Protein AF-0000000079578332 (afdb_homodimer)

pLDDT: mean 96.95, std 5.22, range [45.62, 98.94]

Solvent-accessible surface area (backbone atoms only — not comparable to full-atom values): 17749 Å² total; per-residue (Å²): 108,55,65,38,54,51,48,52,51,49,43,50,72,47,70,33,42,59,67,62,49,54,50,28,33,36,19,21,34,41,24,41,32,32,34,56,60,67,65,51,52,74,68,55,36,48,49,32,30,47,34,32,52,50,46,64,70,22,37,67,58,28,34,72,77,69,72,40,61,51,60,69,61,30,26,71,48,26,46,65,52,47,51,64,72,47,63,87,46,75,64,54,67,69,58,54,50,50,37,37,51,42,36,36,39,59,81,52,91,66,85,70,85,43,70,57,48,48,40,47,44,45,19,45,43,62,50,45,39,63,79,65,62,56,51,33,68,57,53,48,49,42,54,74,72,64,49,75,52,70,48,48,44,50,52,52,49,34,49,40,39,66,42,62,64,48,79,122,111,54,63,35,54,51,48,51,51,48,43,50,72,47,70,33,42,57,67,63,50,53,49,28,35,37,19,22,33,43,24,43,31,32,34,55,58,69,63,50,53,73,68,54,37,48,50,32,29,46,33,32,52,50,46,63,70,22,36,68,59,28,34,72,77,70,73,39,61,50,60,71,57,30,25,71,48,26,47,66,53,48,52,61,73,48,63,87,46,75,64,54,66,69,58,54,51,50,37,37,50,42,37,35,40,59,80,50,92,67,85,70,83,43,71,56,47,47,40,48,43,47,19,45,44,64,50,45,39,62,78,66,62,56,51,34,67,54,52,49,48,41,55,73,73,64,50,76,53,68,46,48,44,51,50,52,50,34,47,40,39,66,42,63,64,50,80,121

InterPro domains:
  IPR003607 HD/PDEase domain [cd00077] (19-129)
  IPR006674 HD domain [PF01966] (21-124)
  IPR006674 HD domain [PS51831] (20-129)

Radius of gyration: 19.39 Å; Cα contacts (8 Å, |Δi|>4): 443; chains: 2; bounding box: 51×52×49 Å

Structure (mmCIF, N/CA/C/O backbone):
data_AF-0000000079578332-model_v1
#
loop_
_entity.id
_entity.type
_entity.pdbx_description
1 polymer 'HD domain protein'
#
loop_
_atom_site.group_PDB
_atom_site.id
_atom_site.type_symbol
_atom_site.label_atom_id
_atom_site.label_alt_id
_atom_site.label_comp_id
_atom_site.label_asym_id
_atom_site.label_entity_id
_atom_site.label_seq_id
_atom_site.pdbx_PDB_ins_code
_atom_site.Cartn_x
_atom_site.Cartn_y
_atom_site.Cartn_z
_atom_site.occupancy
_atom_site.B_iso_or_equiv
_atom_site.auth_seq_id
_atom_site.auth_comp_id
_atom_site.auth_asym_id
_atom_site.auth_atom_id
_atom_site.pdbx_PDB_model_num
ATOM 1 N N . MET A 1 1 ? 13.375 -14.438 7.059 1 96.31 1 MET A N 1
ATOM 2 C CA . MET A 1 1 ? 13.094 -13.352 6.121 1 96.31 1 MET A CA 1
ATOM 3 C C . MET A 1 1 ? 11.82 -12.609 6.512 1 96.31 1 MET A C 1
ATOM 5 O O . MET A 1 1 ? 10.766 -13.219 6.664 1 96.31 1 MET A O 1
ATOM 9 N N . THR A 1 2 ? 11.883 -11.242 6.793 1 97.69 2 THR A N 1
ATOM 10 C CA . THR A 1 2 ? 10.75 -10.414 7.191 1 97.69 2 THR A CA 1
ATOM 11 C C . THR A 1 2 ? 9.938 -9.984 5.973 1 97.69 2 THR A C 1
ATOM 13 O O . THR A 1 2 ? 10.375 -10.164 4.836 1 97.69 2 THR A O 1
ATOM 16 N N . VAL A 1 3 ? 8.758 -9.484 6.16 1 98.69 3 VAL A N 1
ATOM 17 C CA . VAL A 1 3 ? 7.953 -8.977 5.055 1 98.69 3 VAL A CA 1
ATOM 18 C C . VAL A 1 3 ? 8.703 -7.844 4.352 1 98.69 3 VAL A C 1
ATOM 20 O O . VAL A 1 3 ? 8.703 -7.758 3.123 1 98.69 3 VAL A O 1
ATOM 23 N N . ALA A 1 4 ? 9.367 -6.965 5.121 1 98.81 4 ALA A N 1
ATOM 24 C CA . ALA A 1 4 ? 10.133 -5.859 4.555 1 98.81 4 ALA A CA 1
ATOM 25 C C . ALA A 1 4 ? 11.242 -6.371 3.637 1 98.81 4 ALA A C 1
ATOM 27 O O . ALA A 1 4 ? 11.516 -5.777 2.592 1 98.81 4 ALA A O 1
ATOM 28 N N . GLU A 1 5 ? 11.852 -7.434 4.031 1 98.75 5 GLU A N 1
ATOM 29 C CA . GLU A 1 5 ? 12.891 -8.023 3.201 1 98.75 5 GLU A CA 1
ATOM 30 C C . GLU A 1 5 ? 12.32 -8.578 1.902 1 98.75 5 GLU A C 1
ATOM 32 O O . GLU A 1 5 ? 12.945 -8.469 0.844 1 98.75 5 GLU A O 1
ATOM 37 N N . VAL A 1 6 ? 11.148 -9.18 2.008 1 98.88 6 VAL A N 1
ATOM 38 C CA . VAL A 1 6 ? 10.484 -9.695 0.816 1 98.88 6 VAL A CA 1
ATOM 39 C C . VAL A 1 6 ? 10.141 -8.539 -0.124 1 98.88 6 VAL A C 1
ATOM 41 O O . VAL A 1 6 ? 10.336 -8.641 -1.338 1 98.88 6 VAL A O 1
ATOM 44 N N . VAL A 1 7 ? 9.609 -7.438 0.424 1 98.94 7 VAL A N 1
ATOM 45 C CA . VAL A 1 7 ? 9.266 -6.27 -0.378 1 98.94 7 VAL A CA 1
ATOM 46 C C . VAL A 1 7 ? 10.516 -5.738 -1.077 1 98.94 7 VAL A C 1
ATOM 48 O O . VAL A 1 7 ? 10.492 -5.461 -2.279 1 98.94 7 VAL A O 1
ATOM 51 N N . LYS A 1 8 ? 11.609 -5.633 -0.364 1 98.88 8 LYS A N 1
ATOM 52 C CA . LYS A 1 8 ? 12.852 -5.137 -0.951 1 98.88 8 LYS A CA 1
ATOM 53 C C . LYS A 1 8 ? 13.312 -6.035 -2.096 1 98.88 8 LYS A C 1
ATOM 55 O O . LYS A 1 8 ? 13.695 -5.547 -3.158 1 98.88 8 LYS A O 1
ATOM 60 N N . LYS A 1 9 ? 13.258 -7.289 -1.828 1 98.81 9 LYS A N 1
ATOM 61 C CA . LYS A 1 9 ? 13.672 -8.258 -2.84 1 98.81 9 LYS A CA 1
ATOM 62 C C . LYS A 1 9 ? 12.781 -8.172 -4.078 1 98.81 9 LYS A C 1
ATOM 64 O O . LYS A 1 9 ? 13.273 -8.234 -5.207 1 98.81 9 LYS A O 1
ATOM 69 N N . MET A 1 10 ? 11.484 -8.016 -3.908 1 98.88 10 MET A N 1
ATOM 70 C CA . MET A 1 10 ? 10.547 -7.949 -5.031 1 98.88 10 MET A CA 1
ATOM 71 C C . MET A 1 10 ? 10.719 -6.648 -5.805 1 98.88 10 MET A C 1
ATOM 73 O O . MET A 1 10 ? 10.57 -6.625 -7.031 1 98.88 10 MET A O 1
ATOM 77 N N . VAL A 1 11 ? 10.969 -5.539 -5.082 1 98.88 11 VAL A N 1
ATOM 78 C CA . VAL A 1 11 ? 11.227 -4.262 -5.738 1 98.88 11 VAL A CA 1
ATOM 79 C C . VAL A 1 11 ? 12.484 -4.367 -6.602 1 98.88 11 VAL A C 1
ATOM 81 O O . VAL A 1 11 ? 12.508 -3.902 -7.742 1 98.88 11 VAL A O 1
ATOM 84 N N . GLU A 1 12 ? 13.477 -4.977 -6.055 1 98.31 12 GLU A N 1
ATOM 85 C CA . GLU A 1 12 ? 14.695 -5.188 -6.832 1 98.31 12 GLU A CA 1
ATOM 86 C C . GLU A 1 12 ? 14.43 -6.074 -8.039 1 98.31 12 GLU A C 1
ATOM 88 O O . GLU A 1 12 ? 14.914 -5.797 -9.141 1 98.31 12 GLU A O 1
ATOM 93 N N . TYR A 1 13 ? 13.648 -7.148 -7.848 1 98.19 13 TYR A N 1
ATOM 94 C CA . TYR A 1 13 ? 13.273 -8.094 -8.898 1 98.19 13 TYR A CA 1
ATOM 95 C C . TYR A 1 13 ? 12.539 -7.387 -10.031 1 98.19 13 TYR A C 1
ATOM 97 O O . TYR A 1 13 ? 12.641 -7.785 -11.188 1 98.19 13 TYR A O 1
ATOM 105 N N . SER A 1 14 ? 11.844 -6.25 -9.734 1 97.94 14 SER A N 1
ATOM 106 C CA . SER A 1 14 ? 10.984 -5.543 -10.688 1 97.94 14 SER A CA 1
ATOM 107 C C . SER A 1 14 ? 11.812 -4.695 -11.648 1 97.94 14 SER A C 1
ATOM 109 O O . SER A 1 14 ? 11.305 -4.242 -12.672 1 97.94 14 SER A O 1
ATOM 111 N N . LYS A 1 15 ? 13.109 -4.438 -11.344 1 97 15 LYS A N 1
ATOM 112 C CA . LYS A 1 15 ? 14.055 -3.73 -12.203 1 97 15 LYS A CA 1
ATOM 113 C C . LYS A 1 15 ? 13.5 -2.379 -12.641 1 97 15 LYS A C 1
ATOM 115 O O . LYS A 1 15 ? 13.562 -2.027 -13.82 1 97 15 LYS A O 1
ATOM 120 N N . GLY A 1 16 ? 12.82 -1.712 -11.703 1 97.12 16 GLY A N 1
ATOM 121 C CA . GLY A 1 16 ? 12.391 -0.343 -11.93 1 97.12 16 GLY A CA 1
ATOM 122 C C . GLY A 1 16 ? 11.062 -0.25 -12.664 1 97.12 16 GLY A C 1
ATOM 123 O O . GLY A 1 16 ? 10.68 0.824 -13.133 1 97.12 16 GLY A O 1
ATOM 124 N N . ASP A 1 17 ? 10.336 -1.361 -12.859 1 97.75 17 ASP A N 1
ATOM 125 C CA . ASP A 1 17 ? 8.984 -1.308 -13.422 1 97.75 17 ASP A CA 1
ATOM 126 C C . ASP A 1 17 ? 8 -0.712 -12.414 1 97.75 17 ASP A C 1
ATOM 128 O O . ASP A 1 17 ? 7.379 -1.441 -11.641 1 97.75 17 ASP A O 1
ATOM 132 N N . LEU A 1 18 ? 7.766 0.604 -12.508 1 98.25 18 LEU A N 1
ATOM 133 C CA . LEU A 1 18 ? 7.012 1.348 -11.5 1 98.25 18 LEU A CA 1
ATOM 134 C C . LEU A 1 18 ? 5.547 0.914 -11.492 1 98.25 18 LEU A C 1
ATOM 136 O O . LEU A 1 18 ? 4.906 0.911 -10.438 1 98.25 18 LEU A O 1
ATOM 140 N N . HIS A 1 19 ? 5.078 0.546 -12.641 1 97.5 19 HIS A N 1
ATOM 141 C CA . HIS A 1 19 ? 3.699 0.07 -12.703 1 97.5 19 HIS A CA 1
ATOM 142 C C . HIS A 1 19 ? 3.514 -1.19 -11.859 1 97.5 19 HIS A C 1
ATOM 144 O O . HIS A 1 19 ? 2.594 -1.267 -11.039 1 97.5 19 HIS A O 1
ATOM 150 N N . ASP A 1 20 ? 4.355 -2.203 -12.078 1 98.25 20 ASP A N 1
ATOM 151 C CA . ASP A 1 20 ? 4.266 -3.453 -11.328 1 98.25 20 ASP A CA 1
ATOM 152 C C . ASP A 1 20 ? 4.48 -3.219 -9.836 1 98.25 20 ASP A C 1
ATOM 154 O O . ASP A 1 20 ? 3.785 -3.803 -9 1 98.25 20 ASP A O 1
ATOM 158 N N . ILE A 1 21 ? 5.441 -2.359 -9.5 1 98.81 21 ILE A N 1
ATOM 159 C CA . ILE A 1 21 ? 5.75 -2.074 -8.102 1 98.81 21 ILE A CA 1
ATOM 160 C C . ILE A 1 21 ? 4.555 -1.394 -7.438 1 98.81 21 ILE A C 1
ATOM 162 O O . ILE A 1 21 ? 4.148 -1.776 -6.336 1 98.81 21 ILE A O 1
ATOM 166 N N . SER A 1 22 ? 4.012 -0.398 -8.141 1 98.75 22 SER A N 1
ATOM 167 C CA . SER A 1 22 ? 2.834 0.296 -7.625 1 98.75 22 SER A CA 1
ATOM 168 C C . SER A 1 22 ? 1.677 -0.67 -7.395 1 98.75 22 SER A C 1
ATOM 170 O O . SER A 1 22 ? 0.983 -0.588 -6.379 1 98.75 22 SER A O 1
ATOM 172 N N . HIS A 1 23 ? 1.501 -1.554 -8.328 1 98.81 23 HIS A N 1
ATOM 173 C CA . HIS A 1 23 ? 0.407 -2.514 -8.242 1 98.81 23 HIS A CA 1
ATOM 174 C C . HIS A 1 23 ? 0.553 -3.402 -7.008 1 98.81 23 HIS A C 1
ATOM 176 O O . HIS A 1 23 ? -0.349 -3.461 -6.168 1 98.81 23 HIS A O 1
ATOM 182 N N . PHE A 1 24 ? 1.686 -4.094 -6.805 1 98.88 24 PHE A N 1
ATOM 183 C CA . PHE A 1 24 ? 1.765 -5.062 -5.715 1 98.88 24 PHE A CA 1
ATOM 184 C C . PHE A 1 24 ? 1.875 -4.359 -4.371 1 98.88 24 PHE A C 1
ATOM 186 O O . PHE A 1 24 ? 1.512 -4.922 -3.336 1 98.88 24 PHE A O 1
ATOM 193 N N . MET A 1 25 ? 2.363 -3.076 -4.363 1 98.94 25 MET A N 1
ATOM 194 C CA . MET A 1 25 ? 2.387 -2.334 -3.107 1 98.94 25 MET A CA 1
ATOM 195 C C . MET A 1 25 ? 0.971 -2.008 -2.643 1 98.94 25 MET A C 1
ATOM 197 O O . MET A 1 25 ? 0.678 -2.062 -1.447 1 98.94 25 MET A O 1
ATOM 201 N N . LYS A 1 26 ? 0.097 -1.645 -3.602 1 98.94 26 LYS A N 1
ATOM 202 C CA . LYS A 1 26 ? -1.303 -1.431 -3.246 1 98.94 26 LYS A CA 1
ATOM 203 C C . LYS A 1 26 ? -1.954 -2.729 -2.773 1 98.94 26 LYS A C 1
ATOM 205 O O . LYS A 1 26 ? -2.625 -2.752 -1.74 1 98.94 26 LYS A O 1
ATOM 210 N N . VAL A 1 27 ? -1.732 -3.801 -3.518 1 98.94 27 VAL A N 1
ATOM 211 C CA . VAL A 1 27 ? -2.318 -5.086 -3.143 1 98.94 27 VAL A CA 1
ATOM 212 C C . VAL A 1 27 ? -1.822 -5.492 -1.757 1 98.94 27 VAL A C 1
ATOM 214 O O . VAL A 1 27 ? -2.598 -5.984 -0.933 1 98.94 27 VAL A O 1
ATOM 217 N N . TYR A 1 28 ? -0.523 -5.27 -1.502 1 98.94 28 TYR A N 1
ATOM 218 C CA . TYR A 1 28 ? 0.095 -5.547 -0.211 1 98.94 28 TYR A CA 1
ATOM 219 C C . TYR A 1 28 ? -0.594 -4.77 0.904 1 98.94 28 TYR A C 1
ATOM 221 O O . TYR A 1 28 ? -0.957 -5.344 1.936 1 98.94 28 TYR A O 1
ATOM 229 N N . ALA A 1 29 ? -0.86 -3.506 0.742 1 98.94 29 ALA A N 1
ATOM 230 C CA . ALA A 1 29 ? -1.498 -2.66 1.748 1 98.94 29 ALA A CA 1
ATOM 231 C C . ALA A 1 29 ? -2.92 -3.131 2.039 1 98.94 29 ALA A C 1
ATOM 233 O O . ALA A 1 29 ? -3.334 -3.193 3.199 1 98.94 29 ALA A O 1
ATOM 234 N N . TYR A 1 30 ? -3.652 -3.486 0.984 1 98.94 30 TYR A N 1
ATOM 235 C CA . TYR A 1 30 ? -5.02 -3.957 1.174 1 98.94 30 TYR A CA 1
ATOM 236 C C . TYR A 1 30 ? -5.039 -5.32 1.855 1 98.94 30 TYR A C 1
ATOM 238 O O . TYR A 1 30 ? -5.844 -5.562 2.756 1 98.94 30 TYR A O 1
ATOM 246 N N . ALA A 1 31 ? -4.152 -6.219 1.409 1 98.94 31 ALA A N 1
ATOM 247 C CA . ALA A 1 31 ? -4.078 -7.551 2.01 1 98.94 31 ALA A CA 1
ATOM 248 C C . ALA A 1 31 ? -3.752 -7.461 3.498 1 98.94 31 ALA A C 1
ATOM 250 O O . ALA A 1 31 ? -4.367 -8.148 4.316 1 98.94 31 ALA A O 1
ATOM 251 N N . LYS A 1 32 ? -2.781 -6.594 3.818 1 98.94 32 LYS A N 1
ATOM 252 C CA . LYS A 1 32 ? -2.418 -6.379 5.219 1 98.94 32 LYS A CA 1
ATOM 253 C C . LYS A 1 32 ? -3.611 -5.863 6.02 1 98.94 32 LYS A C 1
ATOM 255 O O . LYS A 1 32 ? -3.877 -6.348 7.121 1 98.94 32 LYS A O 1
ATOM 260 N N . THR A 1 33 ? -4.336 -4.922 5.488 1 98.94 33 THR A N 1
ATOM 261 C CA . THR A 1 33 ? -5.477 -4.305 6.156 1 98.94 33 THR A CA 1
ATOM 262 C C . THR A 1 33 ? -6.586 -5.324 6.391 1 98.94 33 THR A C 1
ATOM 264 O O . THR A 1 33 ? -7.137 -5.41 7.492 1 98.94 33 THR A O 1
ATOM 267 N N . ILE A 1 34 ? -6.902 -6.094 5.352 1 98.94 34 ILE A N 1
ATOM 268 C CA . ILE A 1 34 ? -7.977 -7.074 5.465 1 98.94 34 ILE A CA 1
ATOM 269 C C . ILE A 1 34 ? -7.586 -8.148 6.477 1 98.94 34 ILE A C 1
ATOM 271 O O . ILE A 1 34 ? -8.383 -8.516 7.34 1 98.94 34 ILE A O 1
ATOM 275 N N . ALA A 1 35 ? -6.352 -8.672 6.398 1 98.94 35 ALA A N 1
ATOM 276 C CA . ALA A 1 35 ? -5.898 -9.703 7.324 1 98.94 35 ALA A CA 1
ATOM 277 C C . ALA A 1 35 ? -5.988 -9.227 8.773 1 98.94 35 ALA A C 1
ATOM 279 O O . ALA A 1 35 ? -6.449 -9.961 9.648 1 98.94 35 ALA A O 1
ATOM 280 N N . GLU A 1 36 ? -5.562 -8 9.016 1 98.88 36 GLU A N 1
ATOM 281 C CA . GLU A 1 36 ? -5.637 -7.434 10.352 1 98.88 36 GLU A CA 1
ATOM 282 C C . GLU A 1 36 ? -7.086 -7.258 10.797 1 98.88 36 GLU A C 1
ATOM 284 O O . GLU A 1 36 ? -7.43 -7.555 11.945 1 98.88 36 GLU A O 1
ATOM 289 N N . GLY A 1 37 ? -7.898 -6.785 9.891 1 98.75 37 GLY A N 1
ATOM 290 C CA . GLY A 1 37 ? -9.305 -6.594 10.203 1 98.75 37 GLY A CA 1
ATOM 291 C C . GLY A 1 37 ? -10.031 -7.891 10.508 1 98.75 37 GLY A C 1
ATOM 292 O O . GLY A 1 37 ? -11.016 -7.902 11.258 1 98.75 37 GLY A O 1
ATOM 293 N N . GLU A 1 38 ? -9.539 -8.969 9.883 1 98.75 38 GLU A N 1
ATOM 294 C CA . GLU A 1 38 ? -10.125 -10.289 10.109 1 98.75 38 GLU A CA 1
ATOM 295 C C . GLU A 1 38 ? -9.477 -10.984 11.297 1 98.75 38 GLU A C 1
ATOM 297 O O . GLU A 1 38 ? -9.766 -12.148 11.578 1 98.75 38 GLU A O 1
ATOM 302 N N . ASN A 1 39 ? -8.57 -10.359 11.984 1 98.44 39 ASN A N 1
ATOM 303 C CA . ASN A 1 39 ? -7.926 -10.828 13.203 1 98.44 39 ASN A CA 1
ATOM 304 C C . ASN A 1 39 ? -7.137 -12.109 12.969 1 98.44 39 ASN A C 1
ATOM 306 O O . ASN A 1 39 ? -7.227 -13.055 13.758 1 98.44 3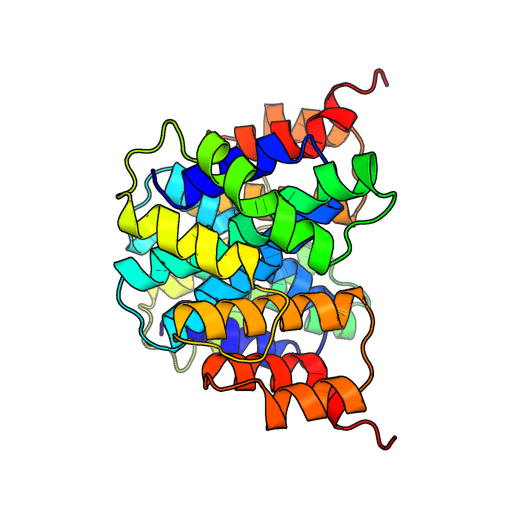9 ASN A O 1
ATOM 310 N N . LEU A 1 40 ? -6.434 -12.148 11.898 1 98.62 40 LEU A N 1
ATOM 311 C CA . LEU A 1 40 ? -5.582 -13.305 11.641 1 98.62 40 LEU A CA 1
ATOM 312 C C . LEU A 1 40 ? -4.418 -13.352 12.625 1 98.62 40 LEU A C 1
ATOM 314 O O . LEU A 1 40 ? -4.004 -12.32 13.156 1 98.62 40 LEU A O 1
ATOM 318 N N . SER A 1 41 ? -3.883 -14.586 12.844 1 98.31 41 SER A N 1
ATOM 319 C CA . SER A 1 41 ? -2.668 -14.742 13.641 1 98.31 41 SER A CA 1
ATOM 320 C C . SER A 1 41 ? -1.479 -14.062 12.961 1 98.31 41 SER A C 1
ATOM 322 O O . SER A 1 41 ? -1.509 -13.797 11.758 1 98.31 41 SER A O 1
ATOM 324 N N . PRO A 1 42 ? -0.438 -13.758 13.75 1 97.75 42 PRO A N 1
ATOM 325 C CA . PRO A 1 42 ? 0.749 -13.148 13.148 1 97.75 42 PRO A CA 1
ATOM 326 C C . PRO A 1 42 ? 1.331 -13.977 12.008 1 97.75 42 PRO A C 1
ATOM 328 O O . PRO A 1 42 ? 1.784 -13.414 11.008 1 97.75 42 PRO A O 1
ATOM 331 N N . GLU A 1 43 ? 1.269 -15.25 1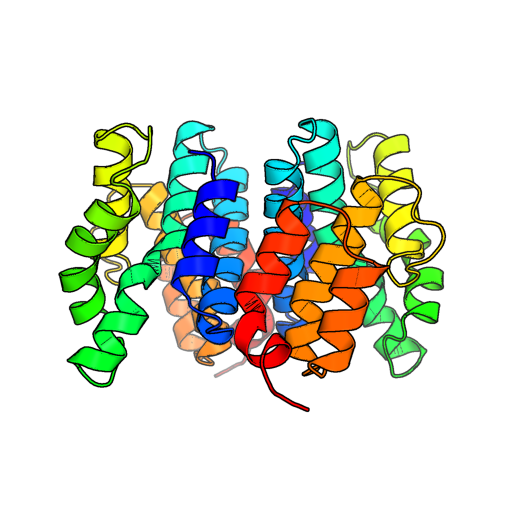2.156 1 97.69 43 GLU A N 1
ATOM 332 C CA . GLU A 1 43 ? 1.795 -16.125 11.109 1 97.69 43 GLU A CA 1
ATOM 333 C C . GLU A 1 43 ? 0.938 -16.062 9.844 1 97.69 43 GLU A C 1
ATOM 335 O O . GLU A 1 43 ? 1.466 -15.977 8.734 1 97.69 43 GLU A O 1
ATOM 340 N N . GLN A 1 44 ? -0.352 -16.062 9.977 1 98.38 44 GLN A N 1
ATOM 341 C CA . GLN A 1 44 ? -1.259 -15.953 8.836 1 98.38 44 GLN A CA 1
ATOM 342 C C . GLN A 1 44 ? -1.162 -14.57 8.195 1 98.38 44 GLN A C 1
ATOM 344 O O . GLN A 1 44 ? -1.239 -14.445 6.969 1 98.38 44 GLN A O 1
ATOM 349 N N . GLN A 1 45 ? -1.024 -13.578 9.055 1 98.75 45 GLN A N 1
ATOM 350 C CA . GLN A 1 45 ? -0.835 -12.211 8.57 1 98.75 45 GLN A CA 1
ATOM 351 C C . GLN A 1 45 ? 0.4 -12.109 7.676 1 98.75 45 GLN A C 1
ATOM 353 O O . GLN A 1 45 ? 0.337 -11.555 6.578 1 98.75 45 GLN A O 1
ATOM 358 N N . LYS A 1 46 ? 1.459 -12.703 8.164 1 98.81 46 LYS A N 1
ATOM 359 C CA . LYS A 1 46 ? 2.703 -12.695 7.398 1 98.81 46 LYS A CA 1
ATOM 360 C C . LYS A 1 46 ? 2.537 -13.43 6.07 1 98.81 46 LYS A C 1
ATOM 362 O O . LYS A 1 46 ? 3.033 -12.969 5.039 1 98.81 46 LYS A O 1
ATOM 367 N N . LEU A 1 47 ? 1.868 -14.531 6.09 1 98.88 47 LEU A N 1
ATOM 368 C CA . LEU A 1 47 ? 1.647 -15.328 4.891 1 98.88 47 LEU A CA 1
ATOM 369 C C . LEU A 1 47 ? 0.872 -14.539 3.844 1 98.88 47 LEU A C 1
ATOM 371 O O . LEU A 1 47 ? 1.231 -14.539 2.664 1 98.88 47 LEU A O 1
ATOM 375 N N . VAL A 1 48 ? -0.154 -13.82 4.262 1 98.88 48 VAL A N 1
ATOM 376 C CA . VAL A 1 48 ? -0.999 -13.031 3.371 1 98.88 48 VAL A CA 1
ATOM 377 C C . VAL A 1 48 ? -0.193 -11.875 2.779 1 98.88 48 VAL A C 1
ATOM 379 O O . VAL A 1 48 ? -0.263 -11.609 1.577 1 98.88 48 VAL A O 1
ATOM 382 N N . GLU A 1 49 ? 0.584 -11.242 3.584 1 98.94 49 GLU A N 1
ATOM 383 C CA . GLU A 1 49 ? 1.373 -10.094 3.139 1 98.94 49 GLU A CA 1
ATOM 384 C C . GLU A 1 49 ? 2.441 -10.516 2.135 1 98.94 49 GLU A C 1
ATOM 386 O O . GLU A 1 49 ? 2.598 -9.891 1.085 1 98.94 49 GLU A O 1
ATOM 391 N N . VAL A 1 50 ? 3.139 -11.555 2.461 1 98.94 50 VAL A N 1
ATOM 392 C CA . VAL A 1 50 ? 4.184 -12.055 1.575 1 98.94 50 VAL A CA 1
ATOM 393 C C . VAL A 1 50 ? 3.568 -12.484 0.244 1 98.94 50 VAL A C 1
ATOM 395 O O . VAL A 1 50 ? 4.098 -12.156 -0.823 1 98.94 50 VAL A O 1
ATOM 398 N N . THR A 1 51 ? 2.416 -13.172 0.296 1 98.94 51 THR A N 1
ATOM 399 C CA . THR A 1 51 ? 1.727 -13.625 -0.906 1 98.94 51 THR A CA 1
ATOM 400 C C . THR A 1 51 ? 1.342 -12.445 -1.789 1 98.94 51 THR A C 1
ATOM 402 O O . THR A 1 51 ? 1.542 -12.477 -3.004 1 98.94 51 THR A O 1
ATOM 405 N N . ALA A 1 52 ? 0.827 -11.406 -1.167 1 98.94 52 ALA A N 1
ATOM 406 C CA . ALA A 1 52 ? 0.411 -10.211 -1.896 1 98.94 52 ALA A CA 1
ATOM 407 C C . ALA A 1 52 ? 1.597 -9.555 -2.602 1 98.94 52 ALA A C 1
ATOM 409 O O . ALA A 1 52 ? 1.475 -9.102 -3.74 1 98.94 52 ALA A O 1
ATOM 410 N N . VAL A 1 53 ? 2.748 -9.555 -1.938 1 98.94 53 VAL A N 1
ATOM 411 C CA . VAL A 1 53 ? 3.938 -8.906 -2.475 1 98.94 53 VAL A CA 1
ATOM 412 C C . VAL A 1 53 ? 4.434 -9.664 -3.703 1 98.94 53 VAL A C 1
ATOM 414 O O . VAL A 1 53 ? 4.809 -9.055 -4.707 1 98.94 53 VAL A O 1
ATOM 417 N N . VAL A 1 54 ? 4.312 -10.992 -3.734 1 98.88 54 VAL A N 1
ATOM 418 C CA . VAL A 1 54 ? 5.008 -11.758 -4.77 1 98.88 54 VAL A CA 1
ATOM 419 C C . VAL A 1 54 ? 3.994 -12.305 -5.77 1 98.88 54 VAL A C 1
ATOM 421 O O . VAL A 1 54 ? 4.363 -13.023 -6.703 1 98.88 54 VAL A O 1
ATOM 424 N N . HIS A 1 55 ? 2.717 -11.992 -5.664 1 98.81 55 HIS A N 1
ATOM 425 C CA . HIS A 1 55 ? 1.662 -12.703 -6.379 1 98.81 55 HIS A CA 1
ATOM 426 C C . HIS A 1 55 ? 1.845 -12.594 -7.887 1 98.81 55 HIS A C 1
ATOM 428 O O . HIS A 1 55 ? 1.478 -13.5 -8.633 1 98.81 55 HIS A O 1
ATOM 434 N N . ASP A 1 56 ? 2.455 -11.531 -8.336 1 98.19 56 ASP A N 1
ATOM 435 C CA . ASP A 1 56 ? 2.615 -11.273 -9.766 1 98.19 56 ASP A CA 1
ATOM 436 C C . ASP A 1 56 ? 4.055 -11.523 -10.211 1 98.19 56 ASP A C 1
ATOM 438 O O . ASP A 1 56 ? 4.508 -10.953 -11.211 1 98.19 56 ASP A O 1
ATOM 442 N N . ILE A 1 57 ? 4.801 -12.32 -9.562 1 98.56 57 ILE A N 1
ATOM 443 C CA . ILE A 1 57 ? 6.223 -12.531 -9.797 1 98.56 57 ILE A CA 1
ATOM 444 C C . ILE A 1 57 ? 6.438 -13.016 -11.234 1 98.56 57 ILE A C 1
ATOM 446 O O . ILE A 1 57 ? 7.5 -12.789 -11.82 1 98.56 57 ILE A O 1
ATOM 450 N N . ALA A 1 58 ? 5.426 -13.617 -11.859 1 98.25 58 ALA A N 1
ATOM 451 C CA . ALA A 1 58 ? 5.59 -14.234 -13.172 1 98.25 58 ALA A CA 1
ATOM 452 C C . ALA A 1 58 ? 5.285 -13.242 -14.289 1 98.25 58 ALA A C 1
ATOM 454 O O . ALA A 1 58 ? 5.574 -13.5 -15.461 1 98.25 58 ALA A O 1
ATOM 455 N N . CYS A 1 59 ? 4.742 -12.023 -13.953 1 97.12 59 CYS A N 1
ATOM 456 C CA . CYS A 1 59 ? 4.254 -11.086 -14.953 1 97.12 59 CYS A CA 1
ATOM 457 C C . CYS A 1 59 ? 5.371 -10.68 -15.906 1 97.12 59 CYS A C 1
ATOM 459 O O . CYS A 1 59 ? 5.199 -10.727 -17.125 1 97.12 59 CYS A O 1
ATOM 461 N N . PRO A 1 60 ? 6.57 -10.312 -15.422 1 96.31 60 PRO A N 1
ATOM 462 C CA . PRO A 1 60 ? 7.621 -9.93 -16.359 1 96.31 60 PRO A CA 1
ATOM 463 C C . PRO A 1 60 ? 8 -11.055 -17.312 1 96.31 60 PRO A C 1
ATOM 465 O O . PRO A 1 60 ? 8.156 -10.828 -18.516 1 96.31 60 PRO A O 1
ATOM 468 N N . LEU A 1 61 ? 8.148 -12.25 -16.797 1 96.56 61 LEU A N 1
ATOM 469 C CA . LEU A 1 61 ? 8.477 -13.406 -17.625 1 96.56 61 LEU A CA 1
ATOM 470 C C . LEU A 1 61 ? 7.391 -13.648 -18.672 1 96.56 61 LEU A C 1
ATOM 472 O O . LEU A 1 61 ? 7.691 -13.906 -19.844 1 96.56 61 LEU A O 1
ATOM 476 N N . CYS A 1 62 ? 6.129 -13.562 -18.297 1 96.75 62 CYS A N 1
ATOM 477 C CA . CYS A 1 62 ? 5.004 -13.828 -19.188 1 96.75 62 CYS A CA 1
ATOM 478 C C . CYS A 1 62 ? 4.941 -12.797 -20.312 1 96.75 62 CYS A C 1
ATOM 480 O O . CYS A 1 62 ? 4.637 -13.133 -21.453 1 96.75 62 CYS A O 1
ATOM 482 N N . ARG A 1 63 ? 5.23 -11.539 -19.984 1 96.25 63 ARG A N 1
ATOM 483 C CA . ARG A 1 63 ? 5.234 -10.492 -21 1 96.25 63 ARG A CA 1
ATOM 484 C C . ARG A 1 63 ? 6.301 -10.766 -22.062 1 96.25 63 ARG A C 1
ATOM 486 O O . ARG A 1 63 ? 6.066 -10.547 -23.25 1 96.25 63 ARG A O 1
ATOM 493 N N . VAL A 1 64 ? 7.477 -11.227 -21.625 1 95.94 64 VAL A N 1
ATOM 494 C CA . VAL A 1 64 ? 8.57 -11.516 -22.547 1 95.94 64 VAL A CA 1
ATOM 495 C C . VAL A 1 64 ? 8.266 -12.789 -23.328 1 95.94 64 VAL A C 1
ATOM 497 O O . VAL A 1 64 ? 8.406 -12.82 -24.562 1 95.94 64 VAL A O 1
ATOM 500 N N . LYS A 1 65 ? 7.77 -13.836 -22.672 1 96.38 65 LYS A N 1
ATOM 501 C CA . LYS A 1 65 ? 7.605 -15.172 -23.234 1 96.38 65 LYS A CA 1
ATOM 502 C C . LYS A 1 65 ? 6.336 -15.266 -24.078 1 96.38 65 LYS A C 1
ATOM 504 O O . LYS A 1 65 ? 6.309 -15.945 -25.109 1 96.38 65 LYS A O 1
ATOM 509 N N . TYR A 1 66 ? 5.223 -14.539 -23.672 1 95.88 66 TYR A N 1
ATOM 510 C CA . TYR A 1 66 ? 3.922 -14.75 -24.297 1 95.88 66 TYR A CA 1
ATOM 511 C C . TYR A 1 66 ? 3.373 -13.445 -24.875 1 95.88 66 TYR A C 1
ATOM 513 O O . TYR A 1 66 ? 2.326 -13.438 -25.516 1 95.88 66 TYR A O 1
ATOM 521 N N . GLY A 1 67 ? 4.004 -12.289 -24.672 1 94.56 67 GLY A N 1
ATOM 522 C CA . GLY A 1 67 ? 3.559 -10.992 -25.156 1 94.56 67 GLY A CA 1
ATOM 523 C C . GLY A 1 67 ? 2.506 -10.352 -24.281 1 94.56 67 GLY A C 1
ATOM 524 O O . GLY A 1 67 ? 2.035 -9.25 -24.562 1 94.56 67 GLY A O 1
ATOM 525 N N . ASN A 1 68 ? 2.135 -11.117 -23.234 1 91.75 68 ASN A N 1
ATOM 526 C CA . ASN A 1 68 ? 1.182 -10.617 -22.266 1 91.75 68 ASN A CA 1
ATOM 527 C C . ASN A 1 68 ? 1.343 -11.32 -20.906 1 91.75 68 ASN A C 1
ATOM 529 O O . ASN A 1 68 ? 2.102 -12.281 -20.797 1 91.75 68 ASN A O 1
ATOM 533 N N . ALA A 1 69 ? 0.665 -10.852 -19.859 1 92.25 69 ALA A N 1
ATOM 534 C CA . ALA A 1 69 ? 0.71 -11.445 -18.516 1 92.25 69 ALA A CA 1
ATOM 535 C C . ALA A 1 69 ? -0.634 -12.07 -18.156 1 92.25 69 ALA A C 1
ATOM 537 O O . ALA A 1 69 ? -1.169 -11.812 -17.078 1 92.25 69 ALA A O 1
ATOM 538 N N . ASN A 1 70 ? -1.073 -12.859 -19.109 1 91.69 70 ASN A N 1
ATOM 539 C CA . ASN A 1 70 ? -2.363 -13.5 -18.859 1 91.69 70 ASN A CA 1
ATOM 540 C C . ASN A 1 70 ? -2.33 -14.359 -17.594 1 91.69 70 ASN A C 1
ATOM 542 O O . ASN A 1 70 ? -1.327 -15.016 -17.312 1 91.69 70 ASN A O 1
ATOM 546 N N . GLY A 1 71 ? -3.438 -14.469 -16.906 1 92.69 71 GLY A N 1
ATOM 547 C CA . GLY A 1 71 ? -3.527 -15.141 -15.617 1 92.69 71 GLY A CA 1
ATOM 548 C C . GLY A 1 71 ? -3.137 -16.609 -15.68 1 92.69 71 GLY A C 1
ATOM 549 O O . GLY A 1 71 ? -2.443 -17.109 -14.789 1 92.69 71 GLY A O 1
ATOM 550 N N . LYS A 1 72 ? -3.516 -17.297 -16.734 1 92.75 72 LYS A N 1
ATOM 551 C CA . LYS A 1 72 ? -3.223 -18.719 -16.859 1 92.75 72 LYS A CA 1
ATOM 552 C C . LYS A 1 72 ? -1.721 -18.969 -16.969 1 92.75 72 LYS A C 1
ATOM 554 O O . LYS A 1 72 ? -1.19 -19.891 -16.344 1 92.75 72 LYS A O 1
ATOM 559 N N . HIS A 1 73 ? -1.072 -18.172 -17.75 1 94.25 73 HIS A N 1
ATOM 560 C CA . HIS A 1 73 ? 0.374 -18.297 -17.891 1 94.25 73 HIS A CA 1
ATOM 561 C C . HIS A 1 73 ? 1.089 -17.953 -16.594 1 94.25 73 HIS A C 1
ATOM 563 O O . HIS A 1 73 ? 2.08 -18.594 -16.234 1 94.25 73 HIS A O 1
ATOM 569 N N . GLN A 1 74 ? 0.63 -16.938 -15.867 1 94.69 74 GLN A N 1
ATOM 570 C CA . GLN A 1 74 ? 1.212 -16.578 -14.578 1 94.69 74 GLN A CA 1
ATOM 571 C C . GLN A 1 74 ? 1.159 -17.766 -13.602 1 94.69 74 GLN A C 1
ATOM 573 O O . GLN A 1 74 ? 2.16 -18.078 -12.961 1 94.69 74 GLN A O 1
ATOM 578 N N . GLU A 1 75 ? -0.004 -18.359 -13.531 1 93.69 75 GLU A N 1
ATOM 579 C CA . GLU A 1 75 ? -0.2 -19.469 -12.594 1 93.69 75 GLU A CA 1
ATOM 580 C C . GLU A 1 75 ? 0.694 -20.656 -12.938 1 93.69 75 GLU A C 1
ATOM 582 O O . GLU A 1 75 ? 1.171 -21.359 -12.047 1 93.69 75 GLU A O 1
ATOM 587 N N . GLU A 1 76 ? 0.968 -20.828 -14.188 1 94.75 76 GLU A N 1
ATOM 588 C CA . GLU A 1 76 ? 1.822 -21.906 -14.648 1 94.75 76 GLU A CA 1
ATOM 589 C C . GLU A 1 76 ? 3.291 -21.625 -14.344 1 94.75 76 GLU A C 1
ATOM 591 O O . GLU A 1 76 ? 4.051 -22.547 -14.016 1 94.75 76 GLU A O 1
ATOM 596 N N . GLU A 1 77 ? 3.668 -20.359 -14.367 1 97.06 77 GLU A N 1
ATOM 597 C CA . GLU A 1 77 ? 5.082 -20 -14.336 1 97.06 77 GLU A CA 1
ATOM 598 C C . GLU A 1 77 ? 5.527 -19.625 -12.922 1 97.06 77 GLU A C 1
ATOM 600 O O . GLU A 1 77 ? 6.723 -19.594 -12.633 1 97.06 77 GLU A O 1
ATOM 605 N N . SER A 1 78 ? 4.652 -19.391 -12.008 1 97.88 78 SER A N 1
ATOM 606 C CA . SER A 1 78 ? 4.941 -18.734 -10.734 1 97.88 78 SER A CA 1
ATOM 607 C C . SER A 1 78 ? 5.727 -19.641 -9.805 1 97.88 78 SER A C 1
ATOM 609 O O . SER A 1 78 ? 6.637 -19.188 -9.102 1 97.88 78 SER A O 1
ATOM 611 N N . ALA A 1 79 ? 5.418 -20.984 -9.789 1 97.69 79 ALA A N 1
ATOM 612 C CA . ALA A 1 79 ? 5.973 -21.891 -8.789 1 97.69 79 ALA A CA 1
ATOM 613 C C . ALA A 1 79 ? 7.496 -21.953 -8.883 1 97.69 79 ALA A C 1
ATOM 615 O O . ALA A 1 79 ? 8.195 -21.859 -7.875 1 97.69 79 ALA A O 1
ATOM 616 N N . ALA A 1 80 ? 8.023 -22.094 -10.039 1 97.75 80 ALA A N 1
ATOM 617 C CA . ALA A 1 80 ? 9.469 -22.188 -10.227 1 97.75 80 ALA A CA 1
ATOM 618 C C . ALA A 1 80 ? 10.156 -20.875 -9.844 1 97.75 80 ALA A C 1
ATOM 620 O O . ALA A 1 80 ? 11.25 -20.875 -9.273 1 97.75 80 ALA A O 1
ATOM 621 N N . LEU A 1 81 ? 9.562 -19.766 -10.203 1 98.31 81 LEU A N 1
ATOM 622 C CA . LEU A 1 81 ? 10.117 -18.469 -9.883 1 98.31 81 LEU A CA 1
ATOM 623 C C . LEU A 1 81 ? 10.141 -18.234 -8.375 1 98.31 81 LEU A C 1
ATOM 625 O O . LEU A 1 81 ? 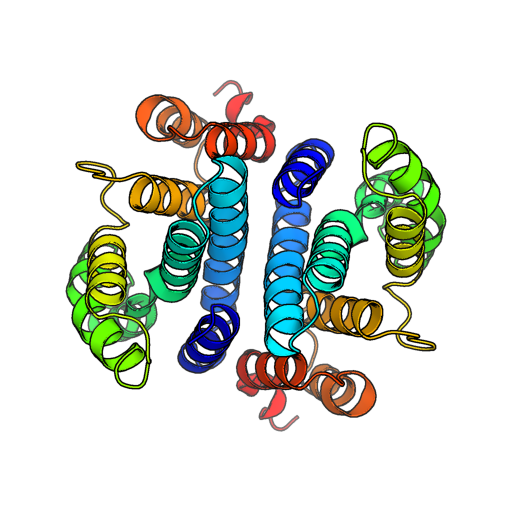11.094 -17.656 -7.848 1 98.31 81 LEU A O 1
ATOM 629 N N . LEU A 1 82 ? 9.109 -18.703 -7.695 1 98.62 82 LEU A N 1
ATOM 630 C CA . LEU A 1 82 ? 9.031 -18.531 -6.25 1 98.62 82 LEU A CA 1
ATOM 631 C C . LEU A 1 82 ? 10.062 -19.391 -5.535 1 98.62 82 LEU A C 1
ATOM 633 O O . LEU A 1 82 ? 10.609 -19 -4.504 1 98.62 82 LEU A O 1
ATOM 637 N N . GLU A 1 83 ? 10.281 -20.594 -6.074 1 97.75 83 GLU A N 1
ATOM 638 C CA . GLU A 1 83 ? 11.328 -21.453 -5.516 1 97.75 83 GLU A CA 1
ATOM 639 C C . GLU A 1 83 ? 12.688 -20.75 -5.559 1 97.75 83 GLU A C 1
ATOM 641 O O . GLU A 1 83 ? 13.422 -20.75 -4.57 1 97.75 83 GLU A O 1
ATOM 646 N N . GLU A 1 84 ? 12.984 -20.172 -6.648 1 98.12 84 GLU A N 1
ATOM 647 C CA . GLU A 1 84 ? 14.242 -19.438 -6.789 1 98.12 84 GLU A CA 1
ATOM 648 C C . GLU A 1 84 ? 14.25 -18.188 -5.914 1 98.12 84 GLU A C 1
ATOM 650 O O . GLU A 1 84 ? 15.266 -17.875 -5.293 1 98.12 84 GLU A O 1
ATOM 655 N N . PHE A 1 85 ? 13.141 -17.484 -5.859 1 98.62 85 PHE A N 1
ATOM 656 C CA . PHE A 1 85 ? 13 -16.234 -5.125 1 98.62 85 PHE A CA 1
ATOM 657 C C . PHE A 1 85 ? 13.242 -16.453 -3.637 1 98.62 85 PHE A C 1
ATOM 659 O O . PHE A 1 85 ? 13.836 -15.609 -2.967 1 98.62 85 PHE A O 1
ATOM 666 N N . PHE A 1 86 ? 12.797 -17.625 -3.133 1 98.56 86 PHE A N 1
ATOM 667 C CA . PHE A 1 86 ? 12.867 -17.875 -1.699 1 98.56 86 PHE A CA 1
ATOM 668 C C . PHE A 1 86 ? 13.984 -18.859 -1.376 1 98.56 86 PHE A C 1
ATOM 670 O O . PHE A 1 86 ? 14.07 -19.359 -0.251 1 98.56 86 PHE A O 1
ATOM 677 N N . ALA A 1 87 ? 14.898 -19.156 -2.33 1 97.31 87 ALA A N 1
ATOM 678 C CA . ALA A 1 87 ? 15.945 -20.156 -2.164 1 97.31 87 ALA A CA 1
ATOM 679 C C . ALA A 1 87 ? 16.844 -19.828 -0.977 1 97.31 87 ALA A C 1
ATOM 681 O O . ALA A 1 87 ? 17.312 -20.719 -0.265 1 97.31 87 ALA A O 1
ATOM 682 N N . ASP A 1 88 ? 17.062 -18.594 -0.741 1 95.94 88 ASP A N 1
ATOM 683 C CA . ASP A 1 88 ? 17.984 -18.156 0.318 1 95.94 88 ASP A CA 1
ATOM 684 C C . ASP A 1 88 ? 17.203 -17.719 1.562 1 95.94 88 ASP A C 1
ATOM 686 O O . ASP A 1 88 ? 17.781 -17.125 2.475 1 95.94 88 ASP A O 1
ATOM 690 N N . SER A 1 89 ? 15.938 -18.047 1.585 1 96.62 89 SER A N 1
ATOM 691 C CA . SER A 1 89 ? 15.109 -17.594 2.701 1 96.62 89 SER A CA 1
ATOM 692 C C . SER A 1 89 ? 15.125 -18.625 3.836 1 96.62 89 SER A C 1
ATOM 694 O O . SER A 1 89 ? 15.367 -19.812 3.609 1 96.62 89 SER A O 1
ATOM 696 N N . ASP A 1 90 ? 14.938 -18.125 5.035 1 97.12 90 ASP A N 1
ATOM 697 C CA . ASP A 1 90 ? 14.82 -18.984 6.211 1 97.12 90 ASP A CA 1
ATOM 698 C C . ASP A 1 90 ? 13.352 -19.297 6.508 1 97.12 90 ASP A C 1
ATOM 700 O O . ASP A 1 90 ? 13.031 -19.797 7.59 1 97.12 90 ASP A O 1
ATOM 704 N N . LEU A 1 91 ? 12.461 -18.953 5.598 1 97.62 91 LEU A N 1
ATOM 705 C CA . LEU A 1 91 ? 11.047 -19.25 5.781 1 97.62 91 LEU A CA 1
ATOM 706 C C . LEU A 1 91 ? 10.805 -20.75 5.73 1 97.62 91 LEU A C 1
ATOM 708 O O . LEU A 1 91 ? 11.414 -21.469 4.93 1 97.62 91 LEU A O 1
ATOM 712 N N . PRO A 1 92 ? 9.93 -21.297 6.57 1 97.56 92 PRO A N 1
ATOM 713 C CA . PRO A 1 92 ? 9.609 -22.734 6.539 1 97.56 92 PRO A CA 1
ATOM 714 C C . PRO A 1 92 ? 9.078 -23.188 5.184 1 97.56 92 PRO A C 1
ATOM 716 O O . PRO A 1 92 ? 8.336 -22.453 4.531 1 97.56 92 PRO A O 1
ATOM 719 N N . LYS A 1 93 ? 9.375 -24.422 4.82 1 97.25 93 LYS A N 1
ATOM 720 C CA . LYS A 1 93 ? 8.961 -24.984 3.537 1 97.25 93 LYS A CA 1
ATOM 721 C C . LYS A 1 93 ? 7.441 -24.938 3.385 1 97.25 93 LYS A C 1
ATOM 723 O O . LYS A 1 93 ? 6.93 -24.609 2.312 1 97.25 93 LYS A O 1
ATOM 728 N N . GLU A 1 94 ? 6.766 -25.25 4.418 1 98.12 94 GLU A N 1
ATOM 729 C CA . GLU A 1 94 ? 5.305 -25.25 4.375 1 98.12 94 GLU A CA 1
ATOM 730 C C . GLU A 1 94 ? 4.762 -23.844 4.082 1 98.12 94 GLU A C 1
ATOM 732 O O . GLU A 1 94 ? 3.75 -23.703 3.393 1 98.12 94 GLU A O 1
ATOM 737 N N . PHE A 1 95 ? 5.402 -22.859 4.66 1 98.5 95 PHE A N 1
ATOM 738 C CA . PHE A 1 95 ? 5.039 -21.469 4.414 1 98.5 95 PHE A CA 1
ATOM 739 C C . PHE A 1 95 ? 5.219 -21.109 2.941 1 98.5 95 PHE A C 1
ATOM 741 O O . PHE A 1 95 ? 4.297 -20.594 2.305 1 98.5 95 PHE A O 1
ATOM 748 N N . VAL A 1 96 ? 6.375 -21.453 2.369 1 98.5 96 VAL A N 1
ATOM 749 C CA . VAL A 1 96 ? 6.695 -21.125 0.982 1 98.5 96 VAL A CA 1
ATOM 750 C C . VAL A 1 96 ? 5.793 -21.922 0.043 1 98.5 96 VAL A C 1
ATOM 752 O O . VAL A 1 96 ? 5.336 -21.406 -0.977 1 98.5 96 VAL A O 1
ATOM 755 N N . ASP A 1 97 ? 5.512 -23.156 0.385 1 98.56 97 ASP A N 1
ATOM 756 C CA . ASP A 1 97 ? 4.621 -24 -0.414 1 98.56 97 ASP A CA 1
ATOM 757 C C . ASP A 1 97 ? 3.221 -23.391 -0.485 1 98.56 97 ASP A C 1
ATOM 759 O O . ASP A 1 97 ? 2.58 -23.422 -1.538 1 98.56 97 ASP A O 1
ATOM 763 N N . ARG A 1 98 ? 2.752 -22.891 0.639 1 98.69 98 ARG A N 1
ATOM 764 C CA . ARG A 1 98 ? 1.422 -22.281 0.672 1 98.69 98 ARG A CA 1
ATOM 765 C C . ARG A 1 98 ? 1.38 -21 -0.151 1 98.69 98 ARG A C 1
ATOM 767 O O . ARG A 1 98 ? 0.431 -20.781 -0.904 1 98.69 98 ARG A O 1
ATOM 774 N N . VAL A 1 99 ? 2.393 -20.156 -0.028 1 98.81 99 VAL A N 1
ATOM 775 C CA . VAL A 1 99 ? 2.502 -18.953 -0.85 1 98.81 99 VAL A CA 1
ATOM 776 C C . VAL A 1 99 ? 2.479 -19.328 -2.328 1 98.81 99 VAL A C 1
ATOM 778 O O . VAL A 1 99 ? 1.711 -18.766 -3.109 1 98.81 99 VAL A O 1
ATOM 781 N N . SER A 1 100 ? 3.275 -20.344 -2.664 1 98.62 100 SER A N 1
ATOM 782 C CA . SER A 1 100 ? 3.369 -20.797 -4.047 1 98.62 100 SER A CA 1
ATOM 783 C C . SER A 1 100 ? 2.021 -21.312 -4.555 1 98.62 100 SER A C 1
ATOM 785 O O . SER A 1 100 ? 1.64 -21.031 -5.691 1 98.62 100 SER A O 1
ATOM 787 N N . TYR A 1 101 ? 1.353 -22 -3.703 1 98.44 101 TYR A N 1
ATOM 788 C CA . TYR A 1 101 ? 0.048 -22.531 -4.078 1 98.44 101 TYR A CA 1
ATOM 789 C C . TYR A 1 101 ? -0.933 -21.406 -4.387 1 98.44 101 TYR A C 1
ATOM 791 O O . TYR A 1 101 ? -1.585 -21.422 -5.434 1 98.44 101 TYR A O 1
ATOM 799 N N . ILE A 1 102 ? -1.048 -20.453 -3.529 1 98.56 102 ILE A N 1
ATOM 800 C CA . ILE A 1 102 ? -2.004 -19.359 -3.705 1 98.56 102 ILE A CA 1
ATOM 801 C C . ILE A 1 102 ? -1.633 -18.547 -4.941 1 98.56 102 ILE A C 1
ATOM 803 O O . ILE A 1 102 ? -2.496 -18.219 -5.758 1 98.56 102 ILE A O 1
ATOM 807 N N . VAL A 1 103 ? -0.326 -18.219 -5.121 1 98.5 103 VAL A N 1
ATOM 808 C CA . VAL A 1 103 ? 0.133 -17.422 -6.254 1 98.5 103 VAL A CA 1
ATOM 809 C C . VAL A 1 103 ? -0.173 -18.156 -7.559 1 98.5 103 VAL A C 1
ATOM 811 O O . VAL A 1 103 ? -0.575 -17.531 -8.547 1 98.5 103 VAL A O 1
ATOM 814 N N . SER A 1 104 ? -0.093 -19.484 -7.555 1 97.44 104 SER A N 1
ATOM 815 C CA . SER A 1 104 ? -0.322 -20.297 -8.742 1 97.44 104 SER A CA 1
ATOM 816 C C . SER A 1 104 ? -1.812 -20.469 -9.023 1 97.44 104 SER A C 1
ATOM 818 O O . SER A 1 104 ? -2.199 -21.078 -10.023 1 97.44 104 SER A O 1
ATOM 820 N N . HIS A 1 105 ? -2.652 -19.828 -8.156 1 96.5 105 HIS A N 1
ATOM 821 C CA . HIS A 1 105 ? -4.09 -19.969 -8.344 1 96.5 105 HIS A CA 1
ATOM 822 C C . HIS A 1 105 ? -4.812 -18.641 -8.148 1 96.5 105 HIS A C 1
ATOM 824 O O . HIS A 1 105 ? -6.047 -18.594 -8.102 1 96.5 105 HIS A O 1
ATOM 830 N N . HIS A 1 106 ? -4.148 -17.562 -7.977 1 93.56 106 HIS A N 1
ATOM 831 C CA . HIS A 1 106 ? -4.746 -16.328 -7.48 1 93.56 106 HIS A CA 1
ATOM 832 C C . HIS A 1 106 ? -5.637 -15.68 -8.539 1 93.56 106 HIS A C 1
ATOM 834 O O . HIS A 1 106 ? -6.352 -14.719 -8.25 1 93.56 106 HIS A O 1
ATOM 840 N N . HIS A 1 107 ? -5.691 -16.234 -9.719 1 93.31 107 HIS A N 1
ATOM 841 C CA . HIS A 1 107 ? -6.613 -15.758 -10.742 1 93.31 107 HIS A CA 1
ATOM 842 C C . HIS A 1 107 ? -7.855 -16.641 -10.82 1 93.31 107 HIS A C 1
ATOM 844 O O . HIS A 1 107 ? -8.758 -16.391 -11.625 1 93.31 107 HIS A O 1
ATOM 850 N N . THR A 1 108 ? -7.941 -17.578 -10.008 1 90.12 108 THR A N 1
ATOM 851 C CA . THR A 1 108 ? -9.062 -18.5 -9.945 1 90.12 108 THR A CA 1
ATOM 852 C C . THR A 1 108 ? -9.938 -18.219 -8.727 1 90.12 108 THR A C 1
ATOM 854 O O . THR A 1 108 ? -9.508 -18.406 -7.586 1 90.12 108 THR A O 1
ATOM 857 N N . ILE A 1 109 ? -11.18 -17.875 -8.898 1 91.81 109 ILE A N 1
ATOM 858 C CA . ILE A 1 109 ? -12.016 -17.422 -7.793 1 91.81 109 ILE A CA 1
ATOM 859 C C . ILE A 1 109 ? -12.914 -18.562 -7.324 1 91.81 109 ILE A C 1
ATOM 861 O O . ILE A 1 109 ? -13.82 -18.344 -6.516 1 91.81 109 ILE A O 1
ATOM 865 N N . THR A 1 110 ? -12.688 -19.75 -7.906 1 91.5 110 THR A N 1
ATOM 866 C CA . THR A 1 110 ? -13.391 -20.938 -7.438 1 91.5 110 THR A CA 1
ATOM 867 C C . THR A 1 110 ? -12.453 -21.844 -6.637 1 91.5 110 THR A C 1
ATOM 869 O O . THR A 1 110 ? -11.234 -21.812 -6.84 1 91.5 110 THR A O 1
ATOM 872 N N . GLY A 1 111 ? -12.891 -22.484 -5.703 1 92.56 111 GLY A N 1
ATOM 873 C CA . GLY A 1 111 ? -12.094 -23.438 -4.953 1 92.56 111 GLY A CA 1
ATOM 874 C C . GLY A 1 111 ? -11.188 -22.797 -3.928 1 92.56 111 GLY A C 1
ATOM 875 O O . GLY A 1 111 ? -10.109 -23.312 -3.621 1 92.56 111 GLY A O 1
ATOM 876 N N . ILE A 1 112 ? -11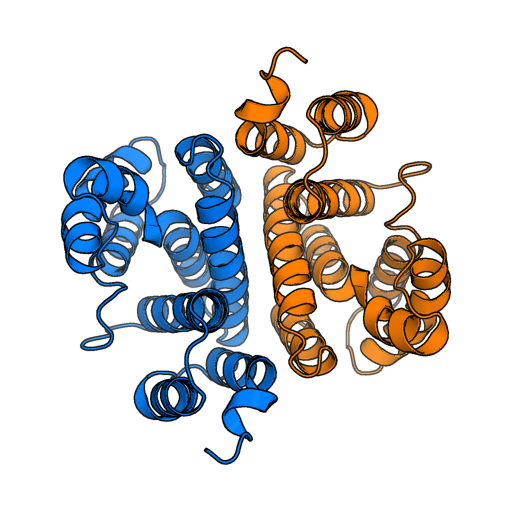.523 -21.594 -3.48 1 96.06 112 ILE A N 1
ATOM 877 C CA . ILE A 1 112 ? -10.781 -20.906 -2.428 1 96.06 112 ILE A CA 1
ATOM 878 C C . ILE A 1 112 ? -10.82 -21.75 -1.147 1 96.06 112 ILE A C 1
ATOM 880 O O . ILE A 1 112 ? -11.891 -22 -0.595 1 96.06 112 ILE A O 1
ATOM 884 N N . ASP A 1 113 ? -9.625 -22.094 -0.663 1 97.06 113 ASP A N 1
ATOM 885 C CA . ASP A 1 113 ? -9.617 -23.125 0.371 1 97.06 113 ASP A CA 1
ATOM 886 C C . ASP A 1 113 ? -9.117 -22.562 1.701 1 97.06 113 ASP A C 1
ATOM 888 O O . ASP A 1 113 ? -8.711 -23.328 2.586 1 97.06 113 ASP A O 1
ATOM 892 N N . GLY A 1 114 ? -9.07 -21.25 1.848 1 97.75 114 GLY A N 1
ATOM 893 C CA . GLY A 1 114 ? -8.609 -20.641 3.084 1 97.75 114 GLY A CA 1
ATOM 894 C C . GLY A 1 114 ? -8.742 -19.141 3.088 1 97.75 114 GLY A C 1
ATOM 895 O O . GLY A 1 114 ? -8.867 -18.516 2.029 1 97.75 114 GLY A O 1
ATOM 896 N N . ILE A 1 115 ? -8.727 -18.562 4.297 1 98.69 115 ILE A N 1
ATOM 897 C CA . ILE A 1 115 ? -8.93 -17.125 4.457 1 98.69 115 ILE A CA 1
ATOM 898 C C . ILE A 1 115 ? -7.773 -16.375 3.812 1 98.69 115 ILE A C 1
ATOM 900 O O . ILE A 1 115 ? -7.965 -15.281 3.273 1 98.69 115 ILE A O 1
ATOM 904 N N . ASP A 1 116 ? -6.555 -17.031 3.865 1 98.69 116 ASP A N 1
ATOM 905 C CA . ASP A 1 116 ? -5.391 -16.422 3.236 1 98.69 116 ASP A CA 1
ATOM 906 C C . ASP A 1 116 ? -5.594 -16.266 1.73 1 98.69 116 ASP A C 1
ATOM 908 O O . ASP A 1 116 ? -5.359 -15.188 1.172 1 98.69 116 ASP A O 1
ATOM 912 N N . TYR A 1 117 ? -6.098 -17.266 1.1 1 98.62 117 TYR A N 1
ATOM 913 C CA . TYR A 1 117 ? -6.43 -17.25 -0.321 1 98.62 117 TYR A CA 1
ATOM 914 C C . TYR A 1 117 ? -7.566 -16.281 -0.608 1 98.62 117 TYR A C 1
ATOM 916 O O . TYR A 1 117 ? -7.508 -15.508 -1.569 1 98.62 117 TYR A O 1
ATOM 924 N N . GLN A 1 118 ? -8.57 -16.281 0.214 1 98.81 118 GLN A N 1
ATOM 925 C CA . GLN A 1 118 ? -9.711 -15.375 0.091 1 98.81 118 GLN A CA 1
ATOM 926 C C . GLN A 1 118 ? -9.266 -13.922 0.118 1 98.81 118 GLN A C 1
ATOM 928 O O . GLN A 1 118 ? -9.656 -13.125 -0.741 1 98.81 118 GLN A O 1
ATOM 933 N N . ILE A 1 119 ? -8.391 -13.609 1.019 1 98.94 119 ILE A N 1
ATOM 934 C CA . ILE A 1 119 ? -7.914 -12.242 1.189 1 98.94 119 ILE A CA 1
ATOM 935 C C . ILE A 1 119 ? -7.082 -11.828 -0.024 1 98.94 119 ILE A C 1
ATOM 937 O O . ILE A 1 119 ? -7.176 -10.688 -0.488 1 98.94 119 ILE A O 1
ATOM 941 N N . MET A 1 120 ? -6.297 -12.758 -0.555 1 98.75 120 MET A N 1
ATOM 942 C CA . MET A 1 120 ? -5.488 -12.461 -1.734 1 98.75 120 MET A CA 1
ATOM 943 C C . MET A 1 120 ? -6.371 -12.07 -2.914 1 98.75 120 MET A C 1
ATOM 945 O O . MET A 1 120 ? -6.082 -11.094 -3.615 1 98.75 120 MET A O 1
ATOM 949 N N . ILE A 1 121 ? -7.445 -12.789 -3.098 1 98.56 121 ILE A N 1
ATOM 950 C CA . ILE A 1 121 ? -8.375 -12.516 -4.191 1 98.56 121 ILE A CA 1
ATOM 951 C C . ILE A 1 121 ? -9.023 -11.156 -3.988 1 98.56 121 ILE A C 1
ATOM 953 O O . ILE A 1 121 ? -9.094 -10.344 -4.918 1 98.56 121 ILE A O 1
ATOM 957 N N . GLU A 1 122 ? -9.461 -10.891 -2.816 1 98.88 122 GLU A N 1
ATOM 958 C CA . GLU A 1 122 ? -10.172 -9.648 -2.518 1 98.88 122 GLU A CA 1
ATOM 959 C C . GLU A 1 122 ? -9.242 -8.438 -2.643 1 98.88 122 GLU A C 1
ATOM 961 O O . GLU A 1 122 ? -9.602 -7.438 -3.262 1 98.88 122 GLU A O 1
ATOM 966 N N . ALA A 1 123 ? -8.023 -8.555 -2.113 1 98.94 123 ALA A N 1
ATOM 967 C CA . ALA A 1 123 ? -7.066 -7.449 -2.16 1 98.94 123 ALA A CA 1
ATOM 968 C C . ALA A 1 123 ? -6.676 -7.125 -3.598 1 98.94 123 ALA A C 1
ATOM 970 O O . ALA A 1 123 ? -6.637 -5.953 -3.986 1 98.94 123 ALA A O 1
ATOM 971 N N . ASP A 1 124 ? -6.406 -8.156 -4.359 1 98.81 124 ASP A N 1
ATOM 972 C CA . ASP A 1 124 ? -6.035 -7.961 -5.754 1 98.81 124 ASP A CA 1
ATOM 973 C C . ASP A 1 124 ? -7.18 -7.332 -6.547 1 98.81 124 ASP A C 1
ATOM 975 O O . ASP A 1 124 ? -6.953 -6.48 -7.406 1 98.81 124 ASP A O 1
ATOM 979 N N . TYR A 1 125 ? -8.359 -7.688 -6.27 1 98.75 125 TYR A N 1
ATOM 980 C CA . TYR A 1 125 ? -9.516 -7.148 -6.977 1 98.75 125 TYR A CA 1
ATOM 981 C C . TYR A 1 125 ? -9.688 -5.66 -6.688 1 98.75 125 TYR A C 1
ATOM 983 O O . TYR A 1 125 ? -10.023 -4.883 -7.582 1 98.75 125 TYR A O 1
ATOM 991 N N . LEU A 1 126 ? -9.5 -5.281 -5.426 1 98.88 126 LEU A N 1
ATOM 992 C CA . LEU A 1 126 ? -9.664 -3.879 -5.062 1 98.88 126 LEU A CA 1
ATOM 993 C C . LEU A 1 126 ? -8.766 -2.988 -5.918 1 98.88 126 LEU A C 1
ATOM 995 O O . LEU A 1 126 ? -9.156 -1.871 -6.273 1 98.88 126 LEU A O 1
ATOM 999 N N . VAL A 1 127 ? -7.594 -3.457 -6.219 1 98.88 127 VAL A N 1
ATOM 1000 C CA . VAL A 1 127 ? -6.633 -2.684 -7 1 98.88 127 VAL A CA 1
ATOM 1001 C C . VAL A 1 127 ? -6.977 -2.779 -8.484 1 98.88 127 VAL A C 1
ATOM 1003 O O . VAL A 1 127 ? -7.039 -1.762 -9.18 1 98.88 127 VAL A O 1
ATOM 1006 N N . ASN A 1 128 ? -7.324 -3.951 -9.008 1 98.31 128 ASN A N 1
ATOM 1007 C CA . ASN A 1 128 ? -7.594 -4.18 -10.422 1 98.31 128 ASN A CA 1
ATOM 1008 C C . ASN A 1 128 ? -8.859 -3.455 -10.875 1 98.31 128 ASN A C 1
ATOM 1010 O O . ASN A 1 128 ? -8.945 -3.002 -12.016 1 98.31 128 ASN A O 1
ATOM 1014 N N . ALA A 1 129 ? -9.828 -3.402 -9.992 1 98.38 129 ALA A N 1
ATOM 1015 C CA . ALA A 1 129 ? -11.086 -2.744 -10.352 1 98.38 129 ALA A CA 1
ATOM 1016 C C . ALA A 1 129 ? -10.852 -1.287 -10.742 1 98.38 129 ALA A C 1
ATOM 1018 O O . ALA A 1 129 ? -11.484 -0.772 -11.656 1 98.38 129 ALA A O 1
ATOM 1019 N N . ASP A 1 130 ? -9.969 -0.634 -10.031 1 98 130 ASP A N 1
ATOM 1020 C CA . ASP A 1 130 ? -9.602 0.739 -10.367 1 98 130 ASP A CA 1
ATOM 1021 C C . ASP A 1 130 ? -8.734 0.789 -11.617 1 98 130 ASP A C 1
ATOM 1023 O O . ASP A 1 130 ? -9.047 1.519 -12.562 1 98 130 ASP A O 1
ATOM 1027 N N . GLU A 1 131 ? -7.684 -0.027 -11.672 1 97.88 131 GLU A N 1
ATOM 1028 C CA . GLU A 1 131 ? -6.699 0.017 -12.75 1 97.88 131 GLU A CA 1
ATOM 1029 C C . GLU A 1 131 ? -7.328 -0.358 -14.094 1 97.88 131 GLU A C 1
ATOM 1031 O O . GLU A 1 131 ? -6.922 0.147 -15.141 1 97.88 131 GLU A O 1
ATOM 1036 N N . SER A 1 132 ? -8.32 -1.204 -14.039 1 97.44 132 SER A N 1
ATOM 1037 C CA . SER A 1 132 ? -8.93 -1.688 -15.273 1 97.44 132 SER A CA 1
ATOM 1038 C C . SER A 1 132 ? -10.305 -1.072 -15.492 1 97.44 132 SER A C 1
ATOM 1040 O O . SER A 1 132 ? -11.031 -1.463 -16.406 1 97.44 132 SER A O 1
ATOM 1042 N N . ASN A 1 133 ? -10.734 -0.169 -14.625 1 97.19 133 ASN A N 1
ATOM 1043 C CA . ASN A 1 133 ? -11.992 0.554 -14.727 1 97.19 133 ASN A CA 1
ATOM 1044 C C . ASN A 1 133 ? -13.172 -0.399 -14.883 1 97.19 133 ASN A C 1
ATOM 1046 O O . ASN A 1 133 ? -13.969 -0.271 -15.82 1 97.19 133 ASN A O 1
ATOM 1050 N N . PHE A 1 134 ? -13.258 -1.298 -13.992 1 97 134 PHE A N 1
ATOM 1051 C CA . PHE A 1 134 ? -14.352 -2.266 -14.031 1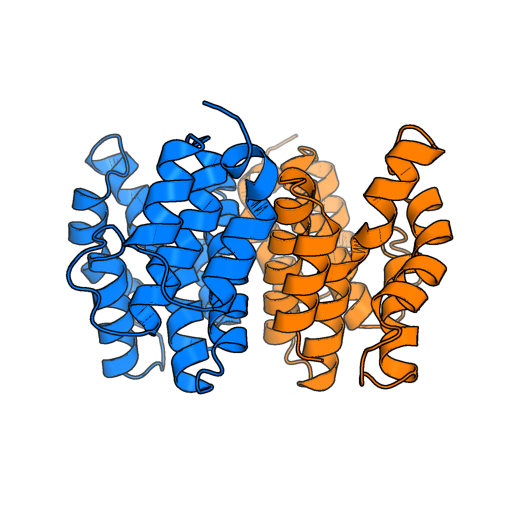 97 134 PHE A CA 1
ATOM 1052 C C . PHE A 1 134 ? -15.695 -1.579 -13.82 1 97 134 PHE A C 1
ATOM 1054 O O . PHE A 1 134 ? -15.781 -0.589 -13.086 1 97 134 PHE A O 1
ATOM 1061 N N . SER A 1 135 ? -16.797 -2.096 -14.359 1 96.12 135 SER A N 1
ATOM 1062 C CA . SER A 1 135 ? -18.125 -1.506 -14.305 1 96.12 135 SER A CA 1
ATOM 1063 C C . SER A 1 135 ? -18.766 -1.711 -12.945 1 96.12 135 SER A C 1
ATOM 1065 O O . SER A 1 135 ? -18.344 -2.568 -12.172 1 96.12 135 SER A O 1
ATOM 1067 N N . GLY A 1 136 ? -19.781 -0.935 -12.68 1 96.69 136 GLY A N 1
ATOM 1068 C CA . GLY A 1 136 ? -20.562 -1.114 -11.461 1 96.69 136 GLY A CA 1
ATOM 1069 C C . GLY A 1 136 ? -21.141 -2.506 -11.328 1 96.69 136 GLY A C 1
ATOM 1070 O O . GLY A 1 136 ? -21.188 -3.062 -10.227 1 96.69 136 GLY A O 1
ATOM 1071 N N . ASN A 1 137 ? -21.594 -3.012 -12.461 1 97.12 137 ASN A N 1
ATOM 1072 C CA . ASN A 1 137 ? -22.125 -4.367 -12.453 1 97.12 137 ASN A CA 1
ATOM 1073 C C . ASN A 1 137 ? -21.062 -5.391 -12.055 1 97.12 137 ASN A C 1
ATOM 1075 O O . ASN A 1 137 ? -21.359 -6.336 -11.32 1 97.12 137 ASN A O 1
ATOM 1079 N N . ASN A 1 138 ? -19.906 -5.238 -12.555 1 97.44 138 ASN A N 1
ATOM 1080 C CA . ASN A 1 138 ? -18.812 -6.129 -12.188 1 97.44 138 ASN A CA 1
ATOM 1081 C C . ASN A 1 138 ? -18.516 -6.051 -10.695 1 97.44 138 ASN A C 1
ATOM 1083 O O . ASN A 1 138 ? -18.359 -7.082 -10.031 1 97.44 138 ASN A O 1
ATOM 1087 N N . VAL A 1 139 ? -18.422 -4.852 -10.172 1 98.12 139 VAL A N 1
ATOM 1088 C CA . VAL A 1 139 ? -18.141 -4.629 -8.766 1 98.12 139 VAL A CA 1
ATOM 1089 C C . VAL A 1 139 ? -19.234 -5.246 -7.906 1 98.12 139 VAL A C 1
ATOM 1091 O O . VAL A 1 139 ? -18.953 -5.898 -6.898 1 98.12 139 VAL A O 1
ATOM 1094 N N . ARG A 1 140 ? -20.469 -5.078 -8.305 1 97.81 140 ARG A N 1
ATOM 1095 C CA . ARG A 1 140 ? -21.594 -5.637 -7.57 1 97.81 140 ARG A CA 1
ATOM 1096 C C . ARG A 1 140 ? -21.531 -7.16 -7.539 1 97.81 140 ARG A C 1
ATOM 1098 O O . ARG A 1 140 ? -21.766 -7.777 -6.5 1 97.81 140 ARG A O 1
ATOM 1105 N N . ASN A 1 141 ? -21.281 -7.73 -8.648 1 97.75 141 ASN A N 1
ATOM 1106 C CA . ASN A 1 141 ? -21.188 -9.188 -8.734 1 97.75 141 ASN A CA 1
ATOM 1107 C C . ASN A 1 141 ? -20.078 -9.727 -7.832 1 97.75 141 ASN A C 1
ATOM 1109 O O . ASN A 1 141 ? -20.266 -10.742 -7.16 1 97.75 141 ASN A O 1
ATOM 1113 N N . MET A 1 142 ? -18.953 -9.07 -7.859 1 98.06 142 MET A N 1
ATOM 1114 C CA . MET A 1 142 ? -17.828 -9.492 -7.012 1 98.06 142 MET A CA 1
ATOM 1115 C C . MET A 1 142 ? -18.188 -9.344 -5.535 1 98.06 142 MET A C 1
ATOM 1117 O O . MET A 1 142 ? -17.859 -10.219 -4.727 1 98.06 142 MET A O 1
ATOM 1121 N N . LEU A 1 143 ? -18.812 -8.273 -5.18 1 98.19 143 LEU A N 1
ATOM 1122 C CA . LEU A 1 143 ? -19.234 -8.031 -3.803 1 98.19 143 LEU A CA 1
ATOM 1123 C C . LEU A 1 143 ? -20.188 -9.125 -3.32 1 98.19 143 LEU A C 1
ATOM 1125 O O . LEU A 1 143 ? -20.031 -9.641 -2.211 1 98.19 143 LEU A O 1
ATOM 1129 N N . GLU A 1 144 ? -21.109 -9.539 -4.176 1 97.75 144 GLU A N 1
ATOM 1130 C CA . GLU A 1 144 ? -22.172 -10.461 -3.791 1 97.75 144 GLU A CA 1
ATOM 1131 C C . GLU A 1 144 ? -21.688 -11.914 -3.846 1 97.75 144 GLU A C 1
ATOM 1133 O O . GLU A 1 144 ? -22.062 -12.727 -3 1 97.75 144 GLU A O 1
ATOM 1138 N N . LYS A 1 145 ? -20.812 -12.203 -4.793 1 97.69 145 LYS A N 1
ATOM 1139 C CA . LYS A 1 145 ? -20.562 -13.609 -5.082 1 97.69 145 LYS A CA 1
ATOM 1140 C C . LYS A 1 145 ? -19.188 -14.039 -4.598 1 97.69 145 LYS A C 1
ATOM 1142 O O . LYS A 1 145 ? -18.953 -15.219 -4.355 1 97.69 145 LYS A O 1
ATOM 1147 N N . VAL A 1 146 ? -18.266 -13.125 -4.441 1 98.06 146 VAL A N 1
ATOM 1148 C CA . VAL A 1 146 ? -16.875 -13.547 -4.246 1 98.06 146 VAL A CA 1
ATOM 1149 C C . VAL A 1 146 ? -16.359 -13.031 -2.906 1 98.06 146 VAL A C 1
ATOM 1151 O O . VAL A 1 146 ? -15.742 -13.773 -2.143 1 98.06 146 VAL A O 1
ATOM 1154 N N . PHE A 1 147 ? -16.562 -11.727 -2.562 1 98.69 147 PHE A N 1
ATOM 1155 C CA . PHE A 1 147 ? -16.062 -11.164 -1.317 1 98.69 147 PHE A CA 1
ATOM 1156 C C . PHE A 1 147 ? -16.719 -11.828 -0.115 1 98.69 147 PHE A C 1
ATOM 1158 O O . PHE A 1 147 ? -17.938 -12.008 -0.087 1 98.69 147 PHE A O 1
ATOM 1165 N N . LYS A 1 148 ? -15.945 -12.195 0.844 1 98.69 148 LYS A N 1
ATOM 1166 C CA . LYS A 1 148 ? -16.469 -12.891 2.014 1 98.69 148 LYS A CA 1
ATOM 1167 C C . LYS A 1 148 ? -16.047 -12.203 3.305 1 98.69 148 LYS A C 1
ATOM 1169 O O . LYS A 1 148 ? -16.766 -12.25 4.305 1 98.69 148 LYS A O 1
ATOM 1174 N N . THR A 1 149 ? -14.82 -11.633 3.377 1 98.88 149 THR A N 1
ATOM 1175 C CA . THR A 1 149 ? -14.32 -11.008 4.598 1 98.88 149 THR A CA 1
ATOM 1176 C C . THR A 1 149 ? -15.094 -9.727 4.902 1 98.88 149 THR A C 1
ATOM 1178 O O . THR A 1 149 ? -15.461 -8.984 3.986 1 98.88 149 THR A O 1
ATOM 1181 N N . GLU A 1 150 ? -15.312 -9.438 6.117 1 98.81 150 GLU A N 1
ATOM 1182 C CA . GLU A 1 150 ? -16.031 -8.227 6.508 1 98.81 150 GLU A CA 1
ATOM 1183 C C . GLU A 1 150 ? -15.242 -6.977 6.109 1 98.81 150 GLU A C 1
ATOM 1185 O O . GLU A 1 150 ? -15.812 -6.023 5.578 1 98.81 150 GLU A O 1
ATOM 1190 N N . THR A 1 151 ? -13.945 -7.008 6.348 1 98.94 151 THR A N 1
ATOM 1191 C CA . THR A 1 151 ? -13.102 -5.867 6.012 1 98.94 151 THR A CA 1
ATOM 1192 C C . THR A 1 151 ? -13.039 -5.668 4.5 1 98.94 151 THR A C 1
ATOM 1194 O O . THR A 1 151 ? -13.109 -4.535 4.016 1 98.94 151 THR A O 1
ATOM 1197 N N . GLY A 1 152 ? -12.875 -6.75 3.742 1 98.94 152 GLY A N 1
ATOM 1198 C CA . GLY A 1 152 ? -12.859 -6.656 2.291 1 98.94 152 GLY A CA 1
ATOM 1199 C C . GLY A 1 152 ? -14.133 -6.066 1.716 1 98.94 152 GLY A C 1
ATOM 1200 O O . GLY A 1 152 ? -14.078 -5.207 0.834 1 98.94 152 GLY A O 1
ATOM 1201 N N . LYS A 1 153 ? -15.25 -6.465 2.232 1 98.88 153 LYS A N 1
ATOM 1202 C CA . LYS A 1 153 ? -16.531 -5.941 1.783 1 98.88 153 LYS A CA 1
ATOM 1203 C C . LYS A 1 153 ? -16.672 -4.453 2.1 1 98.88 153 LYS A C 1
ATOM 1205 O O . LYS A 1 153 ? -17.141 -3.676 1.268 1 98.88 153 LYS A O 1
ATOM 1210 N N . PHE A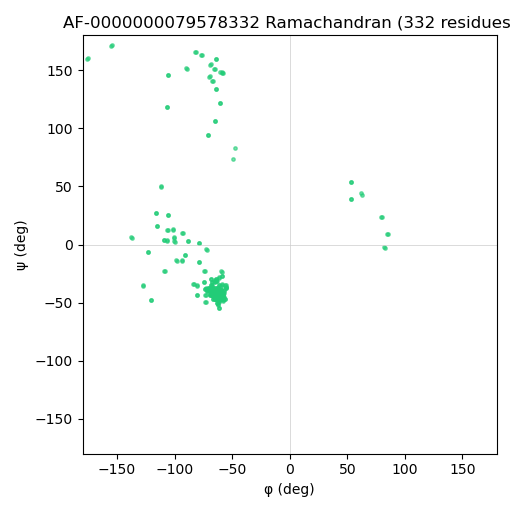 1 154 ? -16.281 -4.109 3.266 1 98.88 154 PHE A N 1
ATOM 1211 C CA . PHE A 1 154 ? -16.328 -2.711 3.676 1 98.88 154 PHE A CA 1
ATOM 1212 C C . PHE A 1 154 ? -15.508 -1.838 2.738 1 98.88 154 PHE A C 1
ATOM 1214 O O . PHE A 1 154 ? -15.969 -0.785 2.295 1 98.88 154 PHE A O 1
ATOM 1221 N N . LEU A 1 155 ? -14.258 -2.295 2.436 1 98.94 155 LEU A N 1
ATOM 1222 C CA . LEU A 1 155 ? -13.359 -1.53 1.571 1 98.94 155 LEU A CA 1
ATOM 1223 C C . LEU A 1 155 ? -13.938 -1.414 0.164 1 98.94 155 LEU A C 1
ATOM 1225 O O . LEU A 1 155 ? -13.953 -0.326 -0.416 1 98.94 155 LEU A O 1
ATOM 1229 N N . LEU A 1 156 ? -14.438 -2.506 -0.375 1 98.88 156 LEU A N 1
ATOM 1230 C CA . LEU A 1 156 ? -15 -2.486 -1.72 1 98.88 156 LEU A CA 1
ATOM 1231 C C . LEU A 1 156 ? -16.172 -1.521 -1.8 1 98.88 156 LEU A C 1
ATOM 1233 O O . LEU A 1 156 ? -16.266 -0.715 -2.73 1 98.88 156 LEU A O 1
ATOM 1237 N N . GLN A 1 157 ? -17.047 -1.578 -0.829 1 98.69 157 GLN A N 1
ATOM 1238 C CA . GLN A 1 157 ? -18.234 -0.739 -0.819 1 98.69 157 GLN A CA 1
ATOM 1239 C C . GLN A 1 157 ? -17.875 0.735 -0.676 1 98.69 157 GLN A C 1
ATOM 1241 O O . GLN A 1 157 ? -18.469 1.595 -1.326 1 98.69 157 GLN A O 1
ATOM 1246 N N . SER A 1 158 ? -16.922 1.026 0.182 1 98.69 158 SER A N 1
ATOM 1247 C CA . SER A 1 158 ? -16.531 2.406 0.444 1 98.69 158 SER A CA 1
ATOM 1248 C C . SER A 1 158 ? -15.797 3.008 -0.751 1 98.69 158 SER A C 1
ATOM 1250 O O . SER A 1 158 ? -16.031 4.168 -1.104 1 98.69 158 SER A O 1
ATOM 1252 N N . MET A 1 159 ? -14.961 2.221 -1.38 1 98.75 159 MET A N 1
ATOM 1253 C CA . MET A 1 159 ? -14.133 2.703 -2.479 1 98.75 159 MET A CA 1
ATOM 1254 C C . MET A 1 159 ? -14.961 2.922 -3.736 1 98.75 159 MET A C 1
ATOM 1256 O O . MET A 1 159 ? -14.742 3.885 -4.473 1 98.75 159 MET A O 1
ATOM 1260 N N . TYR A 1 160 ? -15.891 2.059 -3.973 1 98.5 160 TYR A N 1
ATOM 1261 C CA . TYR A 1 160 ? -16.562 2.061 -5.266 1 98.5 160 TYR A CA 1
ATOM 1262 C C . TYR A 1 160 ? -18.047 2.396 -5.105 1 98.5 160 TYR A C 1
ATOM 1264 O O . TYR A 1 160 ? -18.875 1.945 -5.891 1 98.5 160 TYR A O 1
ATOM 1272 N N . GLN A 1 161 ? -18.344 3.123 -4.07 1 96.81 161 GLN A N 1
ATOM 1273 C CA . GLN A 1 161 ? -19.719 3.498 -3.783 1 96.81 161 GLN A CA 1
ATOM 1274 C C . GLN A 1 161 ? -20.359 4.223 -4.969 1 96.81 161 GLN A C 1
ATOM 1276 O O . GLN A 1 161 ? -21.531 4.027 -5.266 1 96.81 161 GLN A O 1
ATOM 1281 N N . LYS A 1 162 ? -19.609 5.016 -5.711 1 94.69 162 LYS A N 1
ATOM 1282 C CA . LYS A 1 162 ? -20.125 5.758 -6.855 1 94.69 162 LYS A CA 1
ATOM 1283 C C . LYS A 1 162 ? -20.5 4.812 -7.996 1 94.69 162 LYS A C 1
ATOM 1285 O O . LYS A 1 162 ? -21.5 5.031 -8.688 1 94.69 162 LYS A O 1
ATOM 1290 N N . ARG A 1 163 ? -19.719 3.789 -8.172 1 93.88 163 ARG A N 1
ATOM 1291 C CA . ARG A 1 163 ? -20 2.783 -9.188 1 93.88 163 ARG A CA 1
ATOM 1292 C C . ARG A 1 163 ? -21.188 1.919 -8.789 1 93.88 163 ARG A C 1
ATOM 1294 O O . ARG A 1 163 ? -22 1.532 -9.633 1 93.88 163 ARG A O 1
ATOM 1301 N N . LEU A 1 164 ? -21.234 1.596 -7.539 1 94.75 164 LEU A N 1
ATOM 1302 C CA . LEU A 1 164 ? -22.281 0.733 -7.02 1 94.75 164 LEU A CA 1
ATOM 1303 C C . LEU A 1 164 ? -23.641 1.441 -7.059 1 94.75 164 LEU A C 1
ATOM 1305 O O . LEU A 1 164 ? -24.672 0.799 -7.227 1 94.75 164 LEU A O 1
ATOM 1309 N N . ASN A 1 165 ? -23.594 2.75 -6.938 1 89.94 165 ASN A N 1
ATOM 1310 C CA . ASN A 1 165 ? -24.828 3.521 -6.898 1 89.94 165 ASN A CA 1
ATOM 1311 C C . ASN A 1 165 ? -25.234 4.02 -8.281 1 89.94 165 ASN A C 1
ATOM 1313 O O . ASN A 1 165 ? -26.328 4.547 -8.469 1 89.94 165 ASN A O 1
ATOM 1317 N N . ALA A 1 166 ? -24.344 3.959 -9.219 1 82.12 166 ALA A N 1
ATOM 1318 C CA . ALA A 1 166 ? -24.656 4.426 -10.57 1 82.12 166 ALA A CA 1
ATOM 1319 C C . ALA A 1 166 ? -25.734 3.564 -11.211 1 82.12 166 ALA A C 1
ATOM 1321 O O . ALA A 1 166 ? -25.812 2.361 -10.953 1 82.12 166 ALA A O 1
ATOM 1322 N N . GLU A 1 167 ? -26.938 4.113 -11.312 1 63.94 167 GLU A N 1
ATOM 1323 C CA . GLU A 1 167 ? -28.016 3.451 -12.031 1 63.94 167 GLU A CA 1
ATOM 1324 C C . GLU A 1 167 ? -27.562 2.945 -13.391 1 63.94 167 GLU A C 1
ATOM 1326 O O . GLU A 1 167 ? -27 3.709 -14.188 1 63.94 167 GLU A O 1
ATOM 1331 N N . GLU A 1 168 ? -27 1.91 -13.484 1 45.62 168 GLU A N 1
ATOM 1332 C CA . GLU A 1 168 ? -26.797 1.427 -14.852 1 45.62 168 GLU A CA 1
ATOM 1333 C C . GLU A 1 168 ? -28.125 1.246 -15.57 1 45.62 168 GLU A C 1
ATOM 1335 O O . GLU A 1 168 ? -29.141 0.968 -14.938 1 45.62 168 GLU A O 1
ATOM 1340 N N . MET B 1 1 ? -7.773 1.51 18.828 1 96.44 1 MET B N 1
ATOM 1341 C CA . MET B 1 1 ? -7.965 1.564 17.375 1 96.44 1 MET B CA 1
ATOM 1342 C C . MET B 1 1 ? -6.758 0.981 16.656 1 96.44 1 MET B C 1
ATOM 1344 O O . MET B 1 1 ? -5.625 1.406 16.875 1 96.44 1 MET B O 1
ATOM 1348 N N . THR B 1 2 ? -6.934 -0.105 15.789 1 97.75 2 THR B N 1
ATOM 1349 C CA . THR B 1 2 ? -5.867 -0.764 15.039 1 97.75 2 THR B CA 1
ATOM 1350 C C . THR B 1 2 ? -5.547 0.007 13.766 1 97.75 2 THR B C 1
ATOM 1352 O O . THR B 1 2 ? -6.277 0.927 13.391 1 97.75 2 THR B O 1
ATOM 1355 N N . VAL B 1 3 ? -4.453 -0.281 13.141 1 98.69 3 VAL B N 1
ATOM 1356 C CA . VAL B 1 3 ? -4.113 0.357 11.875 1 98.69 3 VAL B CA 1
ATOM 1357 C C . VAL B 1 3 ? -5.191 0.059 10.836 1 98.69 3 VAL B C 1
ATOM 1359 O O . VAL B 1 3 ? -5.582 0.939 10.062 1 98.69 3 VAL B O 1
ATOM 1362 N N . ALA B 1 4 ? -5.719 -1.177 10.82 1 98.81 4 ALA B N 1
ATOM 1363 C CA . ALA B 1 4 ? -6.777 -1.561 9.883 1 98.81 4 ALA B CA 1
ATOM 1364 C C . ALA B 1 4 ? -8.023 -0.704 10.086 1 98.81 4 ALA B C 1
ATOM 1366 O O . ALA B 1 4 ? -8.688 -0.33 9.117 1 98.81 4 ALA B O 1
ATOM 1367 N N . GLU B 1 5 ? -8.312 -0.426 11.297 1 98.75 5 GLU B N 1
ATOM 1368 C CA . GLU B 1 5 ? -9.461 0.427 11.586 1 98.75 5 GLU B CA 1
ATOM 1369 C C . GLU B 1 5 ? -9.234 1.85 11.086 1 98.75 5 GLU B C 1
ATOM 1371 O O . GLU B 1 5 ? -10.156 2.494 10.586 1 98.75 5 GLU B O 1
ATOM 1376 N N . VAL B 1 6 ? -8.016 2.328 11.242 1 98.88 6 VAL B N 1
ATOM 1377 C CA . VAL B 1 6 ? -7.676 3.658 10.75 1 98.88 6 VAL B CA 1
ATOM 1378 C C . VAL B 1 6 ? -7.809 3.691 9.227 1 98.88 6 VAL B C 1
ATOM 1380 O O . VAL B 1 6 ? -8.344 4.648 8.664 1 98.88 6 VAL B O 1
ATOM 1383 N N . VAL B 1 7 ? -7.309 2.65 8.547 1 98.94 7 VAL B N 1
ATOM 1384 C CA . VAL B 1 7 ? -7.406 2.564 7.09 1 98.94 7 VAL B CA 1
ATOM 1385 C C . VAL B 1 7 ? -8.875 2.578 6.668 1 98.94 7 VAL B C 1
ATOM 1387 O O . VAL B 1 7 ? -9.258 3.318 5.758 1 98.94 7 VAL B O 1
ATOM 1390 N N . LYS B 1 8 ? -9.695 1.812 7.332 1 98.88 8 LYS B N 1
ATOM 1391 C CA . LYS B 1 8 ? -11.117 1.764 7 1 98.88 8 LYS B CA 1
ATOM 1392 C C . LYS B 1 8 ? -11.766 3.135 7.16 1 98.88 8 LYS B C 1
ATOM 1394 O O . LYS B 1 8 ? -12.523 3.574 6.297 1 98.88 8 LYS B O 1
ATOM 1399 N N . LYS B 1 9 ? -11.438 3.74 8.25 1 98.81 9 LYS B N 1
ATOM 1400 C CA . LYS B 1 9 ? -12 5.062 8.523 1 98.81 9 LYS B CA 1
ATOM 1401 C C . LYS B 1 9 ? -11.555 6.074 7.473 1 98.81 9 LYS B C 1
ATOM 1403 O O . LYS B 1 9 ? -12.352 6.898 7.02 1 98.81 9 LYS B O 1
ATOM 1408 N N . MET B 1 10 ? -10.297 6.035 7.059 1 98.88 10 MET B N 1
ATOM 1409 C CA . MET B 1 10 ? -9.773 6.98 6.078 1 98.88 10 MET B CA 1
ATOM 1410 C C . MET B 1 10 ? -10.352 6.715 4.695 1 98.88 10 MET B C 1
ATOM 1412 O O . MET B 1 10 ? -10.594 7.648 3.93 1 98.88 10 MET B O 1
ATOM 1416 N N . VAL B 1 11 ? -10.539 5.422 4.344 1 98.88 11 VAL B N 1
ATOM 1417 C CA . VAL B 1 11 ? -11.172 5.07 3.074 1 98.88 11 VAL B CA 1
ATOM 1418 C C . VAL B 1 11 ? -12.602 5.605 3.041 1 98.88 11 VAL B C 1
ATOM 1420 O O . VAL B 1 11 ? -13.031 6.172 2.035 1 98.88 11 VAL B O 1
ATOM 1423 N N . GLU B 1 12 ? -13.273 5.434 4.125 1 98.38 12 GLU B N 1
ATOM 1424 C CA . GLU B 1 12 ? -14.625 5.98 4.211 1 98.38 12 GLU B CA 1
ATOM 1425 C C . GLU B 1 12 ? -14.609 7.5 4.105 1 98.38 12 GLU B C 1
ATOM 1427 O O . GLU B 1 12 ? -15.445 8.086 3.406 1 98.38 12 GLU B O 1
ATOM 1432 N N . TYR B 1 13 ? -13.664 8.156 4.789 1 98.25 13 TYR B N 1
ATOM 1433 C CA . TYR B 1 13 ? -13.492 9.602 4.785 1 98.25 13 TYR B CA 1
ATOM 1434 C C . TYR B 1 13 ? -13.25 10.117 3.371 1 98.25 13 TYR B C 1
ATOM 1436 O O . TYR B 1 13 ? -13.641 11.242 3.037 1 98.25 13 TYR B O 1
ATOM 1444 N N . SER B 1 14 ? -12.672 9.273 2.461 1 98 14 SER B N 1
ATOM 1445 C CA . SER B 1 14 ? -12.258 9.672 1.118 1 98 14 SER B CA 1
ATOM 1446 C C . SER B 1 14 ? -13.453 9.742 0.172 1 98 14 SER B C 1
ATOM 1448 O O . SER B 1 14 ? -13.352 10.305 -0.921 1 98 14 SER B O 1
ATOM 1450 N N . LYS B 1 15 ? -14.625 9.156 0.544 1 97.06 15 LYS B N 1
ATOM 1451 C CA . LYS B 1 15 ? -15.875 9.219 -0.196 1 97.06 15 LYS B CA 1
ATOM 1452 C C . LYS B 1 15 ? -15.688 8.773 -1.643 1 97.06 15 LYS B C 1
ATOM 1454 O O . LYS B 1 15 ? -16.156 9.438 -2.57 1 97.06 15 LYS B O 1
ATOM 1459 N N . GLY B 1 16 ? -14.867 7.73 -1.817 1 97.12 16 GLY B N 1
ATOM 1460 C CA . GLY B 1 16 ? -14.727 7.098 -3.119 1 97.12 16 GLY B CA 1
ATOM 1461 C C . GLY B 1 16 ? -13.719 7.789 -4.016 1 97.12 16 GLY B C 1
ATOM 1462 O O . GLY B 1 16 ? -13.664 7.523 -5.219 1 97.12 16 GLY B O 1
ATOM 1463 N N . ASP B 1 17 ? -12.93 8.758 -3.502 1 97.88 17 ASP B N 1
ATOM 1464 C CA . ASP B 1 17 ? -11.836 9.344 -4.273 1 97.88 17 ASP B CA 1
ATOM 1465 C C . ASP B 1 17 ? -10.688 8.344 -4.445 1 97.88 17 ASP B C 1
ATOM 1467 O O . ASP B 1 17 ? -9.766 8.312 -3.635 1 97.88 17 ASP B O 1
ATOM 1471 N N . LEU B 1 18 ? -10.688 7.617 -5.566 1 98.31 18 LEU B N 1
ATOM 1472 C CA . LEU B 1 18 ? -9.781 6.492 -5.777 1 98.31 18 LEU B CA 1
ATOM 1473 C C . LEU B 1 18 ? -8.344 6.973 -5.891 1 98.31 18 LEU B C 1
ATOM 1475 O O . LEU B 1 18 ? -7.414 6.27 -5.477 1 98.31 18 LEU B O 1
ATOM 1479 N N . HIS B 1 19 ? -8.188 8.148 -6.426 1 97.5 19 HIS B N 1
ATOM 1480 C CA . HIS B 1 19 ? -6.84 8.695 -6.52 1 97.5 19 HIS B CA 1
ATOM 1481 C C . HIS B 1 19 ? -6.223 8.891 -5.141 1 97.5 19 HIS B C 1
ATOM 1483 O O . HIS B 1 19 ? -5.098 8.461 -4.891 1 97.5 19 HIS B O 1
ATOM 1489 N N . ASP B 1 20 ? -6.938 9.57 -4.234 1 98.25 20 ASP B N 1
ATOM 1490 C CA . ASP B 1 20 ? -6.441 9.812 -2.883 1 98.25 20 ASP B CA 1
ATOM 1491 C C . ASP B 1 20 ? -6.223 8.5 -2.135 1 98.25 20 ASP B C 1
ATOM 1493 O O . ASP B 1 20 ? -5.227 8.344 -1.427 1 98.25 20 ASP B O 1
ATOM 1497 N N . ILE B 1 21 ? -7.148 7.559 -2.301 1 98.81 21 ILE B N 1
ATOM 1498 C CA . ILE B 1 21 ? -7.055 6.27 -1.619 1 98.81 21 ILE B CA 1
ATOM 1499 C C . ILE B 1 21 ? -5.828 5.508 -2.117 1 98.81 21 ILE B C 1
ATOM 1501 O O . ILE B 1 21 ? -5.051 4.98 -1.319 1 98.81 21 ILE B O 1
ATOM 1505 N N . SER B 1 22 ? -5.68 5.492 -3.439 1 98.75 22 SER B N 1
ATOM 1506 C CA . SER B 1 22 ? -4.52 4.836 -4.031 1 98.75 22 SER B CA 1
ATOM 1507 C C . SER B 1 22 ? -3.217 5.445 -3.518 1 98.75 22 SER B C 1
ATOM 1509 O O . SER B 1 22 ? -2.266 4.723 -3.209 1 98.75 22 SER B O 1
ATOM 1511 N N . HIS B 1 23 ? -3.205 6.742 -3.439 1 98.81 23 HIS B N 1
ATOM 1512 C CA . HIS B 1 23 ? -2.008 7.445 -2.994 1 98.81 23 HIS B CA 1
ATOM 1513 C C . HIS B 1 23 ? -1.639 7.055 -1.566 1 98.81 23 HIS B C 1
ATOM 1515 O O . HIS B 1 23 ? -0.524 6.59 -1.313 1 98.81 23 HIS B O 1
ATOM 1521 N N . PHE B 1 24 ? -2.543 7.172 -0.577 1 98.88 24 PHE B N 1
ATOM 1522 C CA . PHE B 1 24 ? -2.143 6.953 0.808 1 98.88 24 PHE B CA 1
ATOM 1523 C C . PHE B 1 24 ? -1.942 5.469 1.086 1 98.88 24 PHE B C 1
ATOM 1525 O O . PHE B 1 24 ? -1.202 5.098 1.999 1 98.88 24 PHE B O 1
ATOM 1532 N N . MET B 1 25 ? -2.58 4.578 0.266 1 98.94 25 MET B N 1
ATOM 1533 C CA . MET B 1 25 ? -2.326 3.15 0.437 1 98.94 25 MET B CA 1
ATOM 1534 C C . MET B 1 25 ? -0.901 2.797 0.024 1 98.94 25 MET B C 1
ATOM 1536 O O . MET B 1 25 ? -0.251 1.97 0.666 1 98.94 25 MET B O 1
ATOM 1540 N N . LYS B 1 26 ? -0.431 3.42 -1.075 1 98.94 26 LYS B N 1
ATOM 1541 C CA . LYS B 1 26 ? 0.963 3.219 -1.46 1 98.94 26 LYS B CA 1
ATOM 1542 C C . LYS B 1 26 ? 1.911 3.777 -0.404 1 98.94 26 LYS B C 1
ATOM 1544 O O . LYS B 1 26 ? 2.859 3.104 0.007 1 98.94 26 LYS B O 1
ATOM 1549 N N . VAL B 1 27 ? 1.638 4.988 0.052 1 98.94 27 VAL B N 1
ATOM 1550 C CA . VAL B 1 27 ? 2.49 5.605 1.062 1 98.94 27 VAL B CA 1
ATOM 1551 C C . VAL B 1 27 ? 2.506 4.746 2.322 1 98.94 27 VAL B C 1
ATOM 1553 O O . VAL B 1 27 ? 3.559 4.547 2.934 1 98.94 27 VAL B O 1
ATOM 1556 N N . TYR B 1 28 ? 1.33 4.215 2.695 1 98.94 28 TYR B N 1
ATOM 1557 C CA . TYR B 1 28 ? 1.184 3.328 3.844 1 98.94 28 TYR B CA 1
ATOM 1558 C C . TYR B 1 28 ? 2.057 2.088 3.688 1 98.94 28 TYR B C 1
ATOM 1560 O O . TYR B 1 28 ? 2.797 1.725 4.605 1 98.94 28 TYR B O 1
ATOM 1568 N N . ALA B 1 29 ? 2.07 1.448 2.553 1 98.94 29 ALA B N 1
ATOM 1569 C CA . ALA B 1 29 ? 2.852 0.241 2.299 1 98.94 29 ALA B CA 1
ATOM 1570 C C . ALA B 1 29 ? 4.348 0.528 2.389 1 98.94 29 ALA B C 1
ATOM 1572 O O . ALA B 1 29 ? 5.102 -0.248 2.982 1 98.94 29 ALA B O 1
ATOM 1573 N N . TYR B 1 30 ? 4.77 1.658 1.818 1 98.94 30 TYR B N 1
ATOM 1574 C CA . TYR B 1 30 ? 6.184 2.014 1.866 1 98.94 30 TYR B CA 1
ATOM 1575 C C . TYR B 1 30 ? 6.609 2.365 3.287 1 98.94 30 TYR B C 1
ATOM 1577 O O . TYR B 1 30 ? 7.676 1.953 3.742 1 98.94 30 TYR B O 1
ATOM 1585 N N . ALA B 1 31 ? 5.77 3.145 3.988 1 98.94 31 ALA B N 1
ATOM 1586 C CA . ALA B 1 31 ? 6.078 3.523 5.363 1 98.94 31 ALA B CA 1
ATOM 1587 C C . ALA B 1 31 ? 6.211 2.293 6.258 1 98.94 31 ALA B C 1
ATOM 1589 O O . ALA B 1 31 ? 7.141 2.199 7.062 1 98.94 31 ALA B O 1
ATOM 1590 N N . LYS B 1 32 ? 5.277 1.36 6.074 1 98.94 32 LYS B N 1
ATOM 1591 C CA . LYS B 1 32 ? 5.332 0.113 6.828 1 98.94 32 LYS B CA 1
ATOM 1592 C C . LYS B 1 32 ? 6.621 -0.65 6.539 1 98.94 32 LYS B C 1
ATOM 1594 O O . LYS B 1 32 ? 7.281 -1.138 7.461 1 98.94 32 LYS B O 1
ATOM 1599 N N . THR B 1 33 ? 7 -0.734 5.301 1 98.94 33 THR B N 1
ATOM 1600 C CA . THR B 1 33 ? 8.188 -1.468 4.871 1 98.94 33 THR B CA 1
ATOM 1601 C C . THR B 1 33 ? 9.453 -0.833 5.441 1 98.94 33 THR B C 1
ATOM 1603 O O . THR B 1 33 ? 10.312 -1.531 5.973 1 98.94 33 THR B O 1
ATOM 1606 N N . ILE B 1 34 ? 9.539 0.485 5.324 1 98.94 34 ILE B N 1
ATOM 1607 C CA . ILE B 1 34 ? 10.727 1.182 5.805 1 98.94 34 ILE B CA 1
ATOM 1608 C C . ILE B 1 34 ? 10.828 1.043 7.32 1 98.94 34 ILE B C 1
ATOM 1610 O O . ILE B 1 34 ? 11.898 0.743 7.852 1 98.94 34 ILE B O 1
ATOM 1614 N N . ALA B 1 35 ? 9.719 1.242 8.039 1 98.94 35 ALA B N 1
ATOM 1615 C CA . ALA B 1 35 ? 9.727 1.133 9.5 1 98.94 35 ALA B CA 1
ATOM 1616 C C . ALA B 1 35 ? 10.18 -0.254 9.938 1 98.94 35 ALA B C 1
ATOM 1618 O O . ALA B 1 35 ? 10.992 -0.383 10.859 1 98.94 35 ALA B O 1
ATOM 1619 N N . GLU B 1 36 ? 9.664 -1.268 9.289 1 98.88 36 GLU B N 1
ATOM 1620 C CA . GLU B 1 36 ? 10.062 -2.635 9.609 1 98.88 36 GLU B CA 1
ATOM 1621 C C . GLU B 1 36 ? 11.539 -2.871 9.289 1 98.88 36 GLU B C 1
ATOM 1623 O O . GLU B 1 36 ? 12.258 -3.498 10.07 1 98.88 36 GLU B O 1
ATOM 1628 N N . GLY B 1 37 ? 11.961 -2.369 8.164 1 98.81 37 GLY B N 1
ATOM 1629 C CA . GLY B 1 37 ? 13.352 -2.52 7.77 1 98.81 37 GLY B CA 1
ATOM 1630 C C . GLY B 1 37 ? 14.32 -1.818 8.711 1 98.81 37 GLY B C 1
ATOM 1631 O O . GLY B 1 37 ? 15.469 -2.236 8.852 1 98.81 37 GLY B O 1
ATOM 1632 N N . GLU B 1 38 ? 13.82 -0.733 9.32 1 98.75 38 GLU B N 1
ATOM 1633 C CA . GLU B 1 38 ? 14.641 0.018 10.273 1 98.75 38 GLU B CA 1
ATOM 1634 C C . GLU B 1 38 ? 14.492 -0.538 11.688 1 98.75 38 GLU B C 1
ATOM 1636 O O . GLU B 1 38 ? 15.023 0.032 12.641 1 98.75 38 GLU B O 1
ATOM 1641 N N . ASN B 1 39 ? 13.766 -1.579 11.875 1 98.44 39 ASN B N 1
ATOM 1642 C CA . ASN B 1 39 ? 13.594 -2.305 13.125 1 98.44 39 ASN B CA 1
ATOM 1643 C C . ASN B 1 39 ? 12.969 -1.423 14.203 1 98.44 39 ASN B C 1
ATOM 1645 O O . ASN B 1 39 ? 13.438 -1.408 15.344 1 98.44 39 ASN B O 1
ATOM 1649 N N . LEU B 1 40 ? 11.984 -0.705 13.836 1 98.62 40 LEU B N 1
ATOM 1650 C CA . LEU B 1 40 ? 11.273 0.105 14.82 1 98.62 40 LEU B CA 1
ATOM 1651 C C . LEU B 1 40 ? 10.484 -0.776 15.781 1 98.62 40 LEU B C 1
ATOM 1653 O O . LEU B 1 40 ? 10.102 -1.897 15.43 1 98.62 40 LEU B O 1
ATOM 1657 N N . SER B 1 41 ? 10.234 -0.234 17.016 1 98.31 41 SER B N 1
ATOM 1658 C CA . SER B 1 41 ? 9.352 -0.917 17.953 1 98.31 41 SER B CA 1
ATOM 1659 C C . SER B 1 41 ? 7.93 -1.011 17.422 1 98.31 41 SER B C 1
ATOM 1661 O O . SER B 1 41 ? 7.555 -0.261 16.516 1 98.31 41 SER B O 1
ATOM 1663 N N . PRO B 1 42 ? 7.145 -1.947 17.953 1 97.75 42 PRO B N 1
ATOM 1664 C CA . PRO B 1 42 ? 5.758 -2.061 17.516 1 97.75 42 PRO B CA 1
ATOM 1665 C C . PRO B 1 42 ? 4.98 -0.753 17.656 1 97.75 42 PRO B C 1
ATOM 1667 O O . PRO B 1 42 ? 4.168 -0.417 16.781 1 97.75 42 PRO B O 1
ATOM 1670 N N . GLU B 1 43 ? 5.281 -0.045 18.688 1 97.69 43 GLU B N 1
ATOM 1671 C CA . GLU B 1 43 ? 4.59 1.224 18.906 1 97.69 43 GLU B CA 1
ATOM 1672 C C . GLU B 1 43 ? 5.004 2.258 17.859 1 97.69 43 GLU B C 1
ATOM 1674 O O . GLU B 1 43 ? 4.156 2.975 17.312 1 97.69 43 GLU B O 1
ATOM 1679 N N . GLN B 1 44 ? 6.258 2.355 17.547 1 98.38 44 GLN B N 1
ATOM 1680 C CA . GLN B 1 44 ? 6.746 3.277 16.531 1 98.38 44 GLN B CA 1
ATOM 1681 C C . GLN B 1 44 ? 6.254 2.871 15.141 1 98.38 44 GLN B C 1
ATOM 1683 O O . GLN B 1 44 ? 5.934 3.729 14.312 1 98.38 44 GLN B O 1
ATOM 1688 N N . GLN B 1 45 ? 6.238 1.562 14.93 1 98.75 45 GLN B N 1
ATOM 1689 C CA . GLN B 1 45 ? 5.711 1.032 13.672 1 98.75 45 GLN B CA 1
ATOM 1690 C C . GLN B 1 45 ? 4.262 1.462 13.461 1 98.75 45 GLN B C 1
ATOM 1692 O O . GLN B 1 45 ? 3.904 1.946 12.391 1 98.75 45 GLN B O 1
ATOM 1697 N N . LYS B 1 46 ? 3.5 1.323 14.516 1 98.81 46 LYS B N 1
ATOM 1698 C CA . LYS B 1 46 ? 2.096 1.713 14.438 1 98.81 46 LYS B CA 1
ATOM 1699 C C . LYS B 1 46 ? 1.953 3.209 14.18 1 98.81 46 LYS B C 1
ATOM 1701 O O . LYS B 1 46 ? 1.104 3.629 13.391 1 98.81 46 LYS B O 1
ATOM 1706 N N . LEU B 1 47 ? 2.752 3.996 14.82 1 98.88 47 LEU B N 1
ATOM 1707 C CA .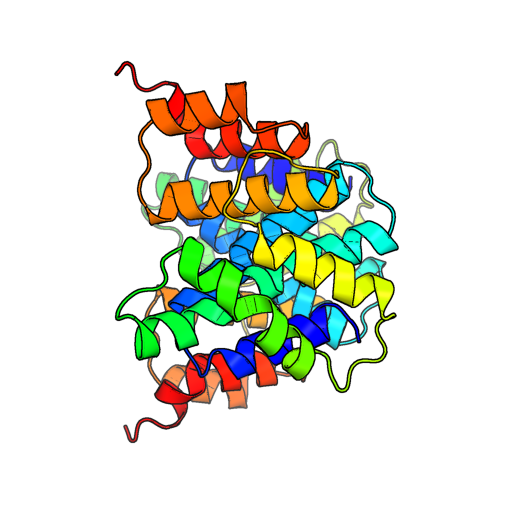 LEU B 1 47 ? 2.711 5.445 14.664 1 98.88 47 LEU B CA 1
ATOM 1708 C C . LEU B 1 47 ? 3.004 5.844 13.227 1 98.88 47 LEU B C 1
ATOM 1710 O O . LEU B 1 47 ? 2.307 6.688 12.656 1 98.88 47 LEU B O 1
ATOM 1714 N N . VAL B 1 48 ? 3.998 5.219 12.609 1 98.88 48 VAL B N 1
ATOM 1715 C CA . VAL B 1 48 ? 4.406 5.516 11.242 1 98.88 48 VAL B CA 1
ATOM 1716 C C . VAL B 1 48 ? 3.295 5.113 10.273 1 98.88 48 VAL B C 1
ATOM 1718 O O . VAL B 1 48 ? 2.959 5.867 9.359 1 98.88 48 VAL B O 1
ATOM 1721 N N . GLU B 1 49 ? 2.713 3.992 10.492 1 98.94 49 GLU B N 1
ATOM 1722 C CA . GLU B 1 49 ? 1.666 3.484 9.609 1 98.94 49 GLU B CA 1
ATOM 1723 C C . GLU B 1 49 ? 0.416 4.359 9.68 1 98.94 49 GLU B C 1
ATOM 1725 O O . GLU B 1 49 ? -0.142 4.73 8.641 1 98.94 49 GLU B O 1
ATOM 1730 N N . VAL B 1 50 ? 0.009 4.668 10.867 1 98.94 50 VAL B N 1
ATOM 1731 C CA . VAL B 1 50 ? -1.169 5.508 11.055 1 98.94 50 VAL B CA 1
ATOM 1732 C C . VAL B 1 50 ? -0.932 6.879 10.422 1 98.94 50 VAL B C 1
ATOM 1734 O O . VAL B 1 50 ? -1.802 7.406 9.727 1 98.94 50 VAL B O 1
ATOM 1737 N N . THR B 1 51 ? 0.272 7.449 10.625 1 98.94 51 THR B N 1
ATOM 1738 C CA . THR B 1 51 ? 0.624 8.75 10.062 1 98.94 51 THR B CA 1
ATOM 1739 C C . THR B 1 51 ? 0.542 8.719 8.539 1 98.94 51 THR B C 1
ATOM 1741 O O . THR B 1 51 ? -0.015 9.633 7.926 1 98.94 51 THR B O 1
ATOM 1744 N N . ALA B 1 52 ? 1.061 7.664 7.949 1 98.94 52 ALA B N 1
ATOM 1745 C CA . ALA B 1 52 ? 1.053 7.52 6.496 1 98.94 52 ALA B CA 1
ATOM 1746 C C . ALA B 1 52 ? -0.374 7.465 5.961 1 98.94 52 ALA B C 1
ATOM 1748 O O . ALA B 1 52 ? -0.674 8.055 4.918 1 98.94 52 ALA B O 1
ATOM 1749 N N . VAL B 1 53 ? -1.257 6.793 6.691 1 98.94 53 VAL B N 1
ATOM 1750 C CA . VAL B 1 53 ? -2.637 6.613 6.25 1 98.94 53 VAL B CA 1
ATOM 1751 C C . VAL B 1 53 ? -3.365 7.953 6.27 1 98.94 53 VAL B C 1
ATOM 1753 O O . VAL B 1 53 ? -4.117 8.273 5.348 1 98.94 53 VAL B O 1
ATOM 1756 N N . VAL B 1 54 ? -3.062 8.844 7.227 1 98.88 54 VAL B N 1
ATOM 1757 C CA . VAL B 1 54 ? -3.918 10.008 7.422 1 98.88 54 VAL B CA 1
ATOM 1758 C C . VAL B 1 54 ? -3.191 11.266 6.953 1 98.88 54 VAL B C 1
ATOM 1760 O O . VAL B 1 54 ? -3.717 12.375 7.07 1 98.88 54 VAL B O 1
ATOM 1763 N N . HIS B 1 55 ? -2 11.18 6.387 1 98.81 55 HIS B N 1
ATOM 1764 C CA . HIS B 1 55 ? -1.121 12.328 6.191 1 98.81 55 HIS B CA 1
ATOM 1765 C C . HIS B 1 55 ? -1.772 13.375 5.293 1 98.81 55 HIS B C 1
ATOM 1767 O O . HIS B 1 55 ? -1.528 14.57 5.453 1 98.81 55 HIS B O 1
ATOM 1773 N N . ASP B 1 56 ? -2.639 12.945 4.41 1 98.25 56 ASP B N 1
ATOM 1774 C CA . ASP B 1 56 ? -3.264 13.844 3.441 1 98.25 56 ASP B CA 1
ATOM 1775 C C . ASP B 1 56 ? -4.719 14.125 3.809 1 98.25 56 ASP B C 1
ATOM 1777 O O . ASP B 1 56 ? -5.531 14.445 2.939 1 98.25 56 ASP B O 1
ATOM 1781 N N . ILE B 1 57 ? -5.086 14.031 5.031 1 98.62 57 ILE B N 1
ATOM 1782 C CA . ILE B 1 57 ? -6.469 14.133 5.484 1 98.62 57 ILE B CA 1
ATOM 1783 C C . ILE B 1 57 ? -7.039 15.5 5.094 1 98.62 57 ILE B C 1
ATOM 1785 O O . ILE B 1 57 ? -8.25 15.641 4.906 1 98.62 57 ILE B O 1
ATOM 1789 N N . ALA B 1 58 ? -6.203 16.5 4.871 1 98.25 58 ALA B N 1
ATOM 1790 C CA . ALA B 1 58 ? -6.668 17.859 4.629 1 98.25 58 ALA B CA 1
ATOM 1791 C C . ALA B 1 58 ? -6.867 18.125 3.139 1 98.25 58 ALA B C 1
ATOM 1793 O O . ALA B 1 58 ? -7.461 19.125 2.75 1 98.25 58 ALA B O 1
ATOM 1794 N N . CYS B 1 59 ? -6.43 17.188 2.248 1 97.19 59 CYS B N 1
ATOM 1795 C CA . CYS B 1 59 ? -6.418 17.422 0.809 1 97.19 59 CYS B CA 1
ATOM 1796 C C . CYS B 1 59 ? -7.82 17.719 0.291 1 97.19 59 CYS B C 1
ATOM 1798 O O . CYS B 1 59 ? -8.023 18.703 -0.428 1 97.19 59 CYS B O 1
ATOM 1800 N N . PRO B 1 60 ? -8.852 16.938 0.674 1 96.31 60 PRO B N 1
ATOM 1801 C CA . PRO B 1 60 ? -10.188 17.25 0.16 1 96.31 60 PRO B CA 1
ATOM 1802 C C . PRO B 1 60 ? -10.672 18.641 0.583 1 96.31 60 PRO B C 1
ATOM 1804 O O . PRO B 1 60 ? -11.227 19.375 -0.235 1 96.31 60 PRO B O 1
ATOM 1807 N N . LEU B 1 61 ? -10.469 18.984 1.823 1 96.56 61 LEU B N 1
ATOM 1808 C CA . LEU B 1 61 ? -10.859 20.297 2.32 1 96.56 61 LEU B CA 1
ATOM 1809 C C . LEU B 1 61 ? -10.125 21.406 1.571 1 96.56 61 LEU B C 1
ATOM 1811 O O . LEU B 1 61 ? -10.734 22.406 1.186 1 96.56 61 LEU B O 1
ATOM 1815 N N . CYS B 1 62 ? -8.836 21.25 1.337 1 96.81 62 CYS B N 1
ATOM 1816 C CA . CYS B 1 62 ? -8.016 22.25 0.68 1 96.81 62 CYS B CA 1
ATOM 1817 C C . CYS B 1 62 ? -8.453 22.453 -0.767 1 96.81 62 CYS B C 1
ATOM 1819 O O . CYS B 1 62 ? -8.461 23.578 -1.267 1 96.81 62 CYS B O 1
ATOM 1821 N N . ARG B 1 63 ? -8.812 21.359 -1.448 1 96.31 63 ARG B N 1
ATOM 1822 C CA . ARG B 1 63 ? -9.281 21.469 -2.826 1 96.31 63 ARG B CA 1
ATOM 1823 C C . ARG B 1 63 ? -10.562 22.281 -2.904 1 96.31 63 ARG B C 1
ATOM 1825 O O . ARG B 1 63 ? -10.742 23.094 -3.822 1 96.31 63 ARG B O 1
ATOM 1832 N N . VAL B 1 64 ? -11.477 22.078 -1.943 1 96 64 VAL B N 1
ATOM 1833 C CA . VAL B 1 64 ? -12.742 22.797 -1.92 1 96 64 VAL B CA 1
ATOM 1834 C C . VAL B 1 64 ? -12.508 24.25 -1.5 1 96 64 VAL B C 1
ATOM 1836 O O . VAL B 1 64 ? -13.016 25.172 -2.137 1 96 64 VAL B O 1
ATOM 1839 N N . LYS B 1 65 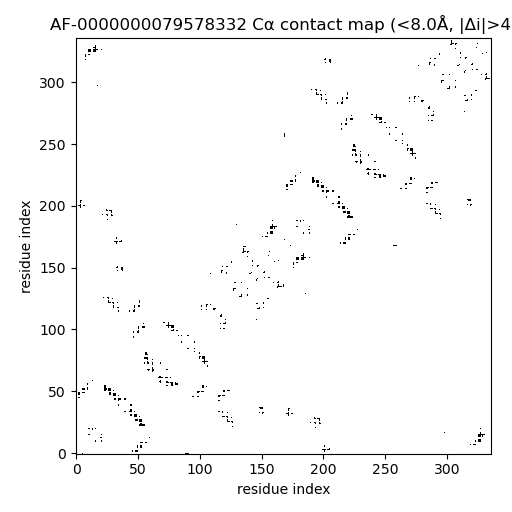? -11.688 24.484 -0.486 1 96.38 65 LYS B N 1
ATOM 1840 C CA . LYS B 1 65 ? -11.508 25.797 0.151 1 96.38 65 LYS B CA 1
ATOM 1841 C C . LYS B 1 65 ? -10.562 26.672 -0.656 1 96.38 65 LYS B C 1
ATOM 1843 O O . LYS B 1 65 ? -10.75 27.891 -0.739 1 96.38 65 LYS B O 1
ATOM 1848 N N . TYR B 1 66 ? -9.5 26.078 -1.306 1 96 66 TYR B N 1
ATOM 1849 C CA . TYR B 1 66 ? -8.438 26.875 -1.904 1 96 66 TYR B CA 1
ATOM 1850 C C . TYR B 1 66 ? -8.281 26.562 -3.385 1 96 66 TYR B C 1
ATOM 1852 O O . TYR B 1 66 ? -7.492 27.203 -4.086 1 96 66 TYR B O 1
ATOM 1860 N N . GLY B 1 67 ? -8.984 25.562 -3.963 1 94.62 67 GLY B N 1
ATOM 1861 C CA . GLY B 1 67 ? -8.906 25.172 -5.359 1 94.62 67 GLY B CA 1
ATOM 1862 C C . GLY B 1 67 ? -7.742 24.25 -5.656 1 94.62 67 GLY B C 1
ATOM 1863 O O . GLY B 1 67 ? -7.547 23.828 -6.797 1 94.62 67 GLY B O 1
ATOM 1864 N N . ASN B 1 68 ? -6.965 24.016 -4.598 1 91.75 68 ASN B N 1
ATOM 1865 C CA . ASN B 1 68 ? -5.84 23.094 -4.703 1 91.75 68 ASN B CA 1
ATOM 1866 C C . ASN B 1 68 ? -5.473 22.484 -3.344 1 91.75 68 ASN B C 1
ATOM 1868 O O . ASN B 1 68 ? -6.016 22.906 -2.316 1 91.75 68 ASN B O 1
ATOM 1872 N N . ALA B 1 69 ? -4.586 21.5 -3.297 1 92.62 69 ALA B N 1
ATOM 1873 C CA . ALA B 1 69 ? -4.129 20.859 -2.064 1 92.62 69 ALA B CA 1
ATOM 1874 C C . ALA B 1 69 ? -2.66 21.188 -1.795 1 92.62 69 ALA B C 1
ATOM 1876 O O . ALA B 1 69 ? -1.864 20.281 -1.53 1 92.62 69 ALA B O 1
ATOM 1877 N N . ASN B 1 70 ? -2.422 22.469 -1.863 1 91.62 70 ASN B N 1
ATOM 1878 C CA . ASN B 1 70 ? -1.041 22.875 -1.636 1 91.62 70 ASN B CA 1
ATOM 1879 C C . ASN B 1 70 ? -0.555 22.469 -0.249 1 91.62 70 ASN B C 1
ATOM 1881 O O . ASN B 1 70 ? -1.313 22.531 0.721 1 91.62 70 ASN B O 1
ATOM 1885 N N . GLY B 1 71 ? 0.721 22.172 -0.105 1 92.81 71 GLY B N 1
ATOM 1886 C CA . GLY B 1 71 ? 1.301 21.641 1.117 1 92.81 71 GLY B CA 1
ATOM 1887 C C . GLY B 1 71 ? 1.125 22.562 2.311 1 92.81 71 GLY B C 1
ATOM 1888 O O . GLY B 1 71 ? 0.812 22.109 3.412 1 92.81 71 GLY B O 1
ATOM 1889 N N . LYS B 1 72 ? 1.269 23.859 2.125 1 92.94 72 LYS B N 1
ATOM 1890 C CA . LYS B 1 72 ? 1.159 24.828 3.219 1 92.94 72 LYS B CA 1
ATOM 1891 C C . LYS B 1 72 ? -0.252 24.828 3.799 1 92.94 72 LYS B C 1
ATOM 1893 O O . LYS B 1 72 ? -0.427 24.859 5.02 1 92.94 72 LYS B O 1
ATOM 1898 N N . HIS B 1 73 ? -1.208 24.812 2.936 1 94.38 73 HIS B N 1
ATOM 1899 C CA . HIS B 1 73 ? -2.594 24.781 3.387 1 94.38 73 HIS B CA 1
ATOM 1900 C C . HIS B 1 73 ? -2.922 23.469 4.094 1 94.38 73 HIS B C 1
ATOM 1902 O O . HIS B 1 73 ? -3.648 23.469 5.09 1 94.38 73 HIS B O 1
ATOM 1908 N N . GLN B 1 74 ? -2.422 22.359 3.602 1 94.69 74 GLN B N 1
ATOM 1909 C CA . GLN B 1 74 ? -2.627 21.062 4.25 1 94.69 74 GLN B CA 1
ATOM 1910 C C . GLN B 1 74 ? -2.105 21.078 5.684 1 94.69 74 GLN B C 1
ATOM 1912 O O . GLN B 1 74 ? -2.801 20.656 6.609 1 94.69 74 GLN B O 1
ATOM 1917 N N . GLU B 1 75 ? -0.901 21.578 5.824 1 93.94 75 GLU B N 1
ATOM 1918 C CA . GLU B 1 75 ? -0.266 21.594 7.137 1 93.94 75 GLU B CA 1
ATOM 1919 C C . GLU B 1 75 ? -1.039 22.484 8.109 1 93.94 75 GLU B C 1
ATOM 1921 O O . GLU B 1 75 ? -1.109 22.188 9.305 1 93.94 75 GLU B O 1
ATOM 1926 N N . GLU B 1 76 ? -1.648 23.5 7.617 1 94.88 76 GLU B N 1
ATOM 1927 C CA . GLU B 1 76 ? -2.432 24.406 8.438 1 94.88 76 GLU B CA 1
ATOM 1928 C C . GLU B 1 76 ? -3.762 23.781 8.852 1 94.88 76 GLU B C 1
ATOM 1930 O O . GLU B 1 76 ? -4.234 24 9.969 1 94.88 76 GLU B O 1
ATOM 1935 N N . GLU B 1 77 ? -4.312 22.938 7.992 1 97.12 77 GLU B N 1
ATOM 1936 C CA . GLU B 1 77 ? -5.688 22.484 8.172 1 97.12 77 GLU B CA 1
ATOM 1937 C C . GLU B 1 77 ? -5.73 21.109 8.836 1 97.12 77 GLU B C 1
ATOM 1939 O O . GLU B 1 77 ? -6.77 20.688 9.352 1 97.12 77 GLU B O 1
ATOM 1944 N N . SER B 1 78 ? -4.66 20.391 8.922 1 97.94 78 SER B N 1
ATOM 1945 C CA . SER B 1 78 ? -4.641 18.969 9.242 1 97.94 78 SER B CA 1
ATOM 1946 C C . SER B 1 78 ? -4.957 18.734 10.711 1 97.94 78 SER B C 1
ATOM 1948 O O . SER B 1 78 ? -5.66 17.781 11.055 1 97.94 78 SER B O 1
ATOM 1950 N N . ALA B 1 79 ? -4.461 19.625 11.625 1 97.69 79 ALA B N 1
ATOM 1951 C CA . ALA B 1 79 ? -4.547 19.359 13.062 1 97.69 79 ALA B CA 1
ATOM 1952 C C . ALA B 1 79 ? -5.996 19.25 13.516 1 97.69 79 ALA B C 1
ATOM 1954 O O . ALA B 1 79 ? -6.359 18.312 14.242 1 97.69 79 ALA B O 1
ATOM 1955 N N . ALA B 1 80 ? -6.824 20.141 13.141 1 97.75 80 ALA B N 1
ATOM 1956 C CA . ALA B 1 80 ? -8.227 20.125 13.539 1 97.75 80 ALA B CA 1
ATOM 1957 C C . ALA B 1 80 ? -8.953 18.906 12.984 1 97.75 80 ALA B C 1
ATOM 1959 O O . ALA B 1 80 ? -9.797 18.312 13.656 1 97.75 80 ALA B O 1
ATOM 1960 N N . LEU B 1 81 ? -8.664 18.562 11.758 1 98.31 81 LEU B N 1
ATOM 1961 C CA . LEU B 1 81 ? -9.289 17.406 11.117 1 98.31 81 LEU B CA 1
ATOM 1962 C C . LEU B 1 81 ? -8.883 16.125 11.812 1 98.31 81 LEU B C 1
ATOM 1964 O O . LEU B 1 81 ? -9.711 15.219 11.992 1 98.31 81 LEU B O 1
ATOM 1968 N N . LEU B 1 82 ? -7.645 16.047 12.25 1 98.62 82 LEU B N 1
ATOM 1969 C CA . LEU B 1 82 ? -7.152 14.852 12.922 1 98.62 82 LEU B CA 1
ATOM 1970 C C . LEU B 1 82 ? -7.777 14.711 14.305 1 98.62 82 LEU B C 1
ATOM 1972 O O . LEU B 1 82 ? -8.039 13.594 14.766 1 98.62 82 LEU B O 1
ATOM 1976 N N . GLU B 1 83 ? -7.957 15.852 14.969 1 97.75 83 GLU B N 1
ATOM 1977 C CA . GLU B 1 83 ? -8.641 15.812 16.25 1 97.75 83 GLU B CA 1
ATOM 1978 C C . GLU B 1 83 ? -10.039 15.211 16.125 1 97.75 83 GLU B C 1
ATOM 1980 O O . GLU B 1 83 ? -10.43 14.352 16.922 1 97.75 83 GLU B O 1
ATOM 1985 N N . GLU B 1 84 ? -10.734 15.633 15.148 1 98.12 84 GLU B N 1
ATOM 1986 C CA . GLU B 1 84 ? -12.07 15.094 14.891 1 98.12 84 GLU B CA 1
ATOM 1987 C C . GLU B 1 84 ? -11.992 13.633 14.453 1 98.12 84 GLU B C 1
ATOM 1989 O O . GLU B 1 84 ? -12.805 12.805 14.883 1 98.12 84 GLU B O 1
ATOM 1994 N N . PHE B 1 85 ? -11.078 13.305 13.586 1 98.62 85 PHE B N 1
ATOM 1995 C CA . PHE B 1 85 ? -10.906 11.977 13.008 1 98.62 85 PHE B CA 1
ATOM 1996 C C . PHE B 1 85 ? -10.641 10.945 14.102 1 98.62 85 PHE B C 1
ATOM 1998 O O . PHE B 1 85 ? -11.125 9.82 14.031 1 98.62 85 PHE B O 1
ATOM 2005 N N . PHE B 1 86 ? -9.891 11.367 15.18 1 98.62 86 PHE B N 1
ATOM 2006 C CA . PHE B 1 86 ? -9.477 10.438 16.219 1 98.62 86 PHE B CA 1
ATOM 2007 C C . PHE B 1 86 ? -10.281 10.656 17.5 1 98.62 86 PHE B C 1
ATOM 2009 O O . PHE B 1 86 ? -9.945 10.102 18.547 1 98.62 86 PHE B O 1
ATOM 2016 N N . ALA B 1 87 ? -11.367 11.422 17.469 1 97.31 87 ALA B N 1
ATOM 2017 C CA . ALA B 1 87 ? -12.156 11.781 18.641 1 97.31 87 ALA B CA 1
ATOM 2018 C C . ALA B 1 87 ? -12.688 10.539 19.344 1 97.31 87 ALA B C 1
ATOM 2020 O O . ALA B 1 87 ? -12.773 10.5 20.578 1 97.31 87 ALA B O 1
ATOM 2021 N N . ASP B 1 88 ? -13.016 9.531 18.625 1 95.94 88 ASP B N 1
ATOM 2022 C CA . ASP B 1 88 ? -13.617 8.32 19.188 1 95.94 88 ASP B CA 1
ATOM 2023 C C . ASP B 1 88 ? -12.578 7.211 19.328 1 95.94 88 ASP B C 1
ATOM 2025 O O . ASP B 1 88 ? -12.93 6.055 19.578 1 95.94 88 ASP B O 1
ATOM 2029 N N . SER B 1 89 ? -11.336 7.582 19.188 1 96.69 89 SER B N 1
ATOM 2030 C CA . SER B 1 89 ? -10.281 6.574 19.25 1 96.69 89 SER B CA 1
ATOM 2031 C C . SER B 1 89 ? -9.789 6.355 20.672 1 96.69 89 SER B C 1
ATOM 2033 O O . SER B 1 89 ? -9.906 7.246 21.516 1 96.69 89 SER B O 1
ATOM 2035 N N . ASP B 1 90 ? -9.336 5.164 20.938 1 97.19 90 ASP B N 1
ATOM 2036 C CA . ASP B 1 90 ? -8.727 4.836 22.219 1 97.19 90 ASP B CA 1
ATOM 2037 C C . ASP B 1 90 ? -7.215 5.023 22.188 1 97.19 90 ASP B C 1
ATOM 2039 O O . ASP B 1 90 ? -6.504 4.566 23.078 1 97.19 90 ASP B O 1
ATOM 2043 N N . LEU B 1 91 ? -6.711 5.621 21.125 1 97.69 91 LEU B N 1
ATOM 2044 C CA . LEU B 1 91 ? -5.281 5.883 21.016 1 97.69 91 LEU B CA 1
ATOM 2045 C C . LEU B 1 91 ? -4.84 6.91 22.062 1 97.69 91 LEU B C 1
ATOM 2047 O O . LEU B 1 91 ? -5.562 7.879 22.328 1 97.69 91 LEU B O 1
ATOM 2051 N N . PRO B 1 92 ? -3.672 6.75 22.688 1 97.56 92 PRO B N 1
ATOM 2052 C CA . PRO B 1 92 ? -3.174 7.73 23.656 1 97.56 92 PRO B CA 1
ATOM 2053 C C . PRO B 1 92 ? -3.023 9.125 23.047 1 97.56 92 PRO B C 1
ATOM 2055 O O . PRO B 1 92 ? -2.635 9.266 21.891 1 97.56 92 PRO B O 1
ATOM 2058 N N . LYS B 1 93 ? -3.242 10.141 23.875 1 97.25 93 LYS B N 1
ATOM 2059 C CA . LYS B 1 93 ? -3.16 11.531 23.438 1 97.25 93 LYS B CA 1
ATOM 2060 C C . LYS B 1 93 ? -1.785 11.844 22.844 1 97.25 93 LYS B C 1
ATOM 2062 O O . LYS B 1 93 ? -1.679 12.523 21.828 1 97.25 93 LYS B O 1
ATOM 2067 N N . GLU B 1 94 ? -0.787 11.359 23.469 1 98.12 94 GLU B N 1
ATOM 2068 C CA . GLU B 1 94 ? 0.573 11.609 23 1 98.12 94 GLU B CA 1
ATOM 2069 C C . GLU B 1 94 ? 0.793 11.023 21.609 1 98.12 94 GLU B C 1
ATOM 2071 O O . GLU B 1 94 ? 1.514 11.602 20.797 1 98.12 94 GLU B O 1
ATOM 2076 N N . PHE B 1 95 ? 0.218 9.859 21.391 1 98.5 95 PHE B N 1
ATOM 2077 C CA . PHE B 1 95 ? 0.279 9.211 20.094 1 98.5 95 PHE B CA 1
ATOM 2078 C C . PHE B 1 95 ? -0.388 10.078 19.031 1 98.5 95 PHE B C 1
ATOM 2080 O O . PHE B 1 95 ? 0.211 10.367 17.984 1 98.5 95 PHE B O 1
ATOM 2087 N N . VAL B 1 96 ? -1.599 10.562 19.297 1 98.5 96 VAL B N 1
ATOM 2088 C CA . VAL B 1 96 ? -2.373 11.359 18.359 1 98.5 96 VAL B CA 1
ATOM 2089 C C . VAL B 1 96 ? -1.692 12.711 18.141 1 98.5 96 VAL B C 1
ATOM 2091 O O . VAL B 1 96 ? -1.647 13.219 17.031 1 98.5 96 VAL B O 1
ATOM 2094 N N . ASP B 1 97 ? -1.139 13.273 19.172 1 98.56 97 ASP B N 1
ATOM 2095 C CA . ASP B 1 97 ? -0.421 14.539 19.078 1 98.56 97 ASP B CA 1
ATOM 2096 C C . ASP B 1 97 ? 0.787 14.422 18.156 1 98.56 97 ASP B C 1
ATOM 2098 O O . ASP B 1 97 ? 1.069 15.328 17.375 1 98.56 97 ASP B O 1
ATOM 2102 N N . ARG B 1 98 ? 1.5 13.32 18.281 1 98.69 98 ARG B N 1
ATOM 2103 C CA . ARG B 1 98 ? 2.674 13.102 17.438 1 98.69 98 ARG B CA 1
ATOM 2104 C C . ARG B 1 98 ? 2.273 12.914 15.984 1 98.69 98 ARG B C 1
ATOM 2106 O O . ARG B 1 98 ? 2.902 13.484 15.086 1 98.69 98 ARG B O 1
ATOM 2113 N N . VAL B 1 99 ? 1.231 12.133 15.727 1 98.81 99 VAL B N 1
ATOM 2114 C CA . VAL B 1 99 ? 0.702 11.977 14.375 1 98.81 99 VAL B CA 1
ATOM 2115 C C . VAL B 1 99 ? 0.329 13.344 13.805 1 98.81 99 VAL B C 1
ATOM 2117 O O . VAL B 1 99 ? 0.727 13.688 12.688 1 98.81 99 VAL B O 1
ATOM 2120 N N . SER B 1 100 ? -0.379 14.125 14.617 1 98.62 100 SER B N 1
ATOM 2121 C CA . SER B 1 100 ? -0.821 15.453 14.203 1 98.62 100 SER B CA 1
ATOM 2122 C C . SER B 1 100 ? 0.365 16.359 13.875 1 98.62 100 SER B C 1
ATOM 2124 O O . SER B 1 100 ? 0.335 17.094 12.891 1 98.62 100 SER B O 1
ATOM 2126 N N . TYR B 1 101 ? 1.357 16.25 14.68 1 98.44 101 TYR B N 1
ATOM 2127 C CA . TYR B 1 101 ? 2.549 17.062 14.461 1 98.44 101 TYR B CA 1
ATOM 2128 C C . TYR B 1 101 ? 3.209 16.719 13.133 1 98.44 101 TYR B C 1
ATOM 2130 O O . TYR B 1 101 ? 3.504 17.609 12.336 1 98.44 101 TYR B O 1
ATOM 2138 N N . ILE B 1 102 ? 3.439 15.484 12.867 1 98.56 102 ILE B N 1
ATOM 2139 C CA . ILE B 1 102 ? 4.125 15.062 11.648 1 98.56 102 ILE B CA 1
ATOM 2140 C C . ILE B 1 102 ? 3.275 15.422 10.43 1 98.56 102 ILE B C 1
ATOM 2142 O O . ILE B 1 102 ? 3.791 15.953 9.445 1 98.56 102 ILE B O 1
ATOM 2146 N N . VAL B 1 103 ? 1.942 15.164 10.477 1 98.5 103 VAL B N 1
ATOM 2147 C CA . VAL B 1 103 ? 1.046 15.453 9.367 1 98.5 103 VAL B CA 1
ATOM 2148 C C . VAL B 1 103 ? 1.044 16.953 9.07 1 98.5 103 VAL B C 1
ATOM 2150 O O . VAL B 1 103 ? 1.03 17.359 7.914 1 98.5 103 VAL B O 1
ATOM 2153 N N . SER B 1 104 ? 1.166 17.781 10.109 1 97.5 104 SER B N 1
ATOM 2154 C CA . SER B 1 104 ? 1.135 19.234 9.969 1 97.5 104 SER B CA 1
ATOM 2155 C C . SER B 1 104 ? 2.475 19.766 9.477 1 97.5 104 SER B C 1
ATOM 2157 O O . SER B 1 104 ? 2.621 20.969 9.25 1 97.5 104 SER B O 1
ATOM 2159 N N . HIS B 1 105 ? 3.441 18.828 9.234 1 96.56 105 HIS B N 1
ATOM 2160 C CA . HIS B 1 105 ? 4.758 19.266 8.797 1 96.56 105 HIS B CA 1
ATOM 2161 C C . HIS B 1 105 ? 5.301 18.391 7.68 1 96.56 105 HIS B C 1
ATOM 2163 O O . HIS B 1 105 ? 6.469 18.5 7.297 1 96.56 105 HIS B O 1
ATOM 2169 N N . HIS B 1 106 ? 4.559 17.469 7.16 1 93.62 106 HIS B N 1
ATOM 2170 C CA . HIS B 1 106 ? 5.094 16.391 6.328 1 93.62 106 HIS B CA 1
ATOM 2171 C C . HIS B 1 106 ? 5.52 16.922 4.961 1 93.62 106 HIS B C 1
ATOM 2173 O O . HIS B 1 106 ? 6.145 16.188 4.184 1 93.62 106 HIS B O 1
ATOM 2179 N N . HIS B 1 107 ? 5.285 18.188 4.68 1 93.38 107 HIS B N 1
ATOM 2180 C CA . HIS B 1 107 ? 5.777 18.781 3.445 1 93.38 107 HIS B CA 1
ATOM 2181 C C . HIS B 1 107 ? 7.051 19.594 3.693 1 93.38 107 HIS B C 1
ATOM 2183 O O . HIS B 1 107 ? 7.617 20.172 2.764 1 93.38 107 HIS B O 1
ATOM 2189 N N . THR B 1 108 ? 7.504 19.594 4.848 1 90.06 108 THR B N 1
ATOM 2190 C CA . THR B 1 108 ? 8.719 20.312 5.242 1 90.06 108 THR B CA 1
ATOM 2191 C C . THR B 1 108 ? 9.867 19.328 5.469 1 90.06 108 THR B C 1
ATOM 2193 O O . THR B 1 108 ? 9.836 18.531 6.414 1 90.06 108 THR B O 1
ATOM 2196 N N . ILE B 1 109 ? 10.922 19.422 4.727 1 91.69 109 ILE B N 1
ATOM 2197 C CA . ILE B 1 109 ? 11.984 18.406 4.766 1 91.69 109 ILE B CA 1
ATOM 2198 C C . ILE B 1 109 ? 13.141 18.922 5.621 1 91.69 109 ILE B C 1
ATOM 2200 O O . ILE B 1 109 ? 14.211 18.312 5.648 1 91.69 109 ILE B O 1
ATOM 2204 N N . THR B 1 110 ? 12.922 20.078 6.262 1 91.5 110 THR B N 1
ATOM 2205 C CA . THR B 1 110 ? 13.891 20.594 7.219 1 91.5 110 THR B CA 1
ATOM 2206 C C . THR B 1 110 ? 13.391 20.406 8.648 1 91.5 110 THR B C 1
ATOM 2208 O O . THR B 1 110 ? 12.18 20.359 8.883 1 91.5 110 THR B O 1
ATOM 2211 N N . GLY B 1 111 ? 14.188 20.172 9.531 1 92.38 111 GLY B N 1
ATOM 2212 C CA . GLY B 1 111 ? 13.812 20.094 10.938 1 92.38 111 GLY B CA 1
ATOM 2213 C C . GLY B 1 111 ? 13.18 18.766 11.312 1 92.38 111 GLY B C 1
ATOM 2214 O O . GLY B 1 111 ? 12.344 18.703 12.211 1 92.38 111 GLY B O 1
ATOM 2215 N N . ILE B 1 112 ? 13.461 17.719 10.555 1 96.06 112 ILE B N 1
ATOM 2216 C CA . ILE B 1 112 ? 12.984 16.375 10.867 1 96.06 112 ILE B CA 1
ATOM 2217 C C . ILE B 1 112 ? 13.523 15.938 12.227 1 96.06 112 ILE B C 1
ATOM 2219 O O . ILE B 1 112 ? 14.742 15.844 12.414 1 96.06 112 ILE B O 1
ATOM 2223 N N . ASP B 1 113 ? 12.609 15.609 13.148 1 96.94 113 ASP B N 1
ATOM 2224 C CA . ASP B 1 113 ? 13.062 15.477 14.531 1 96.94 113 ASP B CA 1
ATOM 2225 C C . ASP B 1 113 ? 12.914 14.047 15.023 1 96.94 113 ASP B C 1
ATOM 2227 O O . ASP B 1 113 ? 12.875 13.797 16.234 1 96.94 113 ASP B O 1
ATOM 2231 N N . GLY B 1 114 ? 12.742 13.094 14.117 1 97.75 114 GLY B N 1
ATOM 2232 C CA . GLY B 1 114 ? 12.586 11.695 14.508 1 97.75 114 GLY B CA 1
ATOM 2233 C C . GLY B 1 114 ? 12.492 10.75 13.328 1 97.75 114 GLY B C 1
ATOM 2234 O O . GLY B 1 114 ? 12.188 11.18 12.211 1 97.75 114 GLY B O 1
ATOM 2235 N N . ILE B 1 115 ? 12.766 9.477 13.602 1 98.62 115 ILE B N 1
ATOM 2236 C CA . ILE B 1 115 ? 12.789 8.477 12.547 1 98.62 115 ILE B CA 1
ATOM 2237 C C . ILE B 1 115 ? 11.391 8.312 11.953 1 98.62 115 ILE B C 1
ATOM 2239 O O . ILE B 1 115 ? 11.25 8.055 10.75 1 98.62 115 ILE B O 1
ATOM 2243 N N . ASP B 1 116 ? 10.375 8.508 12.852 1 98.69 116 ASP B N 1
ATOM 2244 C CA . ASP B 1 116 ? 8.992 8.43 12.383 1 98.69 116 ASP B CA 1
ATOM 2245 C C . ASP B 1 116 ? 8.703 9.5 11.336 1 98.69 116 ASP B C 1
ATOM 2247 O O . ASP B 1 116 ? 8.148 9.211 10.273 1 98.69 116 ASP B O 1
ATOM 2251 N N . TYR B 1 117 ? 9.133 10.695 11.586 1 98.62 117 TYR B N 1
ATOM 2252 C CA . TYR B 1 117 ? 9.008 11.812 10.656 1 98.62 117 TYR B CA 1
ATOM 2253 C C . TYR B 1 117 ? 9.844 11.578 9.398 1 98.62 117 TYR B C 1
ATOM 2255 O O . TYR B 1 117 ? 9.375 11.805 8.281 1 98.62 117 TYR B O 1
ATOM 2263 N N . GLN B 1 118 ? 11.031 11.102 9.578 1 98.81 118 GLN B N 1
ATOM 2264 C CA . GLN B 1 118 ? 11.938 10.781 8.477 1 98.81 118 GLN B CA 1
ATOM 2265 C C . GLN B 1 118 ? 11.305 9.773 7.523 1 98.81 118 GLN B C 1
ATOM 2267 O O . GLN B 1 118 ? 11.297 9.977 6.305 1 98.81 118 GLN B O 1
ATOM 2272 N N . ILE B 1 119 ? 10.711 8.766 8.062 1 98.94 119 ILE B N 1
ATOM 2273 C CA . ILE B 1 119 ? 10.117 7.699 7.27 1 98.94 119 ILE B CA 1
ATOM 2274 C C . ILE B 1 119 ? 8.898 8.234 6.512 1 98.94 119 ILE B C 1
ATOM 2276 O O . ILE B 1 119 ? 8.68 7.875 5.352 1 98.94 119 ILE B O 1
ATOM 2280 N N . MET B 1 120 ? 8.133 9.109 7.156 1 98.75 120 MET B N 1
ATOM 2281 C CA . MET B 1 120 ? 6.973 9.703 6.496 1 98.75 120 MET B CA 1
ATOM 2282 C C . MET B 1 120 ? 7.391 10.477 5.25 1 98.75 120 MET B C 1
ATOM 2284 O O . MET B 1 120 ? 6.766 10.344 4.195 1 98.75 120 MET B O 1
ATOM 2288 N N . ILE B 1 121 ? 8.445 11.234 5.363 1 98.56 121 ILE B N 1
ATOM 2289 C CA . ILE B 1 121 ? 8.945 12.023 4.246 1 98.56 121 ILE B CA 1
ATOM 2290 C C . ILE B 1 121 ? 9.422 11.102 3.131 1 98.56 121 ILE B C 1
ATOM 2292 O O . ILE B 1 121 ? 9.086 11.305 1.962 1 98.56 121 ILE B O 1
ATOM 2296 N N . GLU B 1 122 ? 10.156 10.102 3.469 1 98.88 122 GLU B N 1
ATOM 2297 C CA . GLU B 1 122 ? 10.734 9.188 2.486 1 98.88 122 GLU B CA 1
ATOM 2298 C C . GLU B 1 122 ? 9.648 8.383 1.78 1 98.88 122 GLU B C 1
ATOM 2300 O O . GLU B 1 122 ? 9.648 8.273 0.553 1 98.88 122 GLU B O 1
ATOM 2305 N N . ALA B 1 123 ? 8.68 7.875 2.535 1 98.94 123 ALA B N 1
ATOM 2306 C CA . ALA B 1 123 ? 7.605 7.066 1.963 1 98.94 123 ALA B CA 1
ATOM 2307 C C . ALA B 1 123 ? 6.75 7.895 1.006 1 98.94 123 ALA B C 1
ATOM 2309 O O . ALA B 1 123 ? 6.422 7.441 -0.093 1 98.94 123 ALA B O 1
ATOM 2310 N N . ASP B 1 124 ? 6.414 9.086 1.438 1 98.81 124 ASP B N 1
ATOM 2311 C CA . ASP B 1 124 ? 5.609 9.969 0.596 1 98.81 124 ASP B CA 1
ATOM 2312 C C . ASP B 1 124 ? 6.355 10.336 -0.685 1 98.81 124 ASP B C 1
ATOM 2314 O O . ASP B 1 124 ? 5.754 10.414 -1.759 1 98.81 124 ASP B O 1
ATOM 2318 N N . TYR B 1 125 ? 7.605 10.523 -0.618 1 98.75 125 TYR B N 1
ATOM 2319 C CA . TYR B 1 125 ? 8.398 10.883 -1.788 1 98.75 125 TYR B CA 1
ATOM 2320 C C . TYR B 1 125 ? 8.43 9.75 -2.799 1 98.75 125 TYR B C 1
ATOM 2322 O O . TYR B 1 125 ? 8.352 9.977 -4.008 1 98.75 125 TYR B O 1
ATOM 2330 N N . LEU B 1 126 ? 8.586 8.523 -2.307 1 98.88 126 LEU B N 1
ATOM 2331 C CA . LEU B 1 126 ? 8.641 7.379 -3.207 1 98.88 126 LEU B CA 1
ATOM 2332 C C . LEU B 1 126 ? 7.406 7.332 -4.102 1 98.88 126 LEU B C 1
ATOM 2334 O O . LEU B 1 126 ? 7.496 6.945 -5.27 1 98.88 126 LEU B O 1
ATOM 2338 N N . VAL B 1 127 ? 6.273 7.688 -3.562 1 98.88 127 VAL B N 1
ATOM 2339 C CA . VAL B 1 127 ? 5.02 7.648 -4.305 1 98.88 127 VAL B CA 1
ATOM 2340 C C . VAL B 1 127 ? 4.906 8.883 -5.191 1 98.88 127 VAL B C 1
ATOM 2342 O O . VAL B 1 127 ? 4.602 8.773 -6.383 1 98.88 127 VAL B O 1
ATOM 2345 N N . ASN B 1 128 ? 5.242 10.078 -4.707 1 98.38 128 ASN B N 1
ATOM 2346 C CA . ASN B 1 128 ? 5.098 11.336 -5.434 1 98.38 128 ASN B CA 1
ATOM 2347 C C . ASN B 1 128 ? 6.047 11.406 -6.629 1 98.38 128 ASN B C 1
ATOM 2349 O O . ASN B 1 128 ? 5.711 11.992 -7.656 1 98.38 128 ASN B O 1
ATOM 2353 N N . ALA B 1 129 ? 7.227 10.836 -6.457 1 98.38 129 ALA B N 1
ATOM 2354 C CA . ALA B 1 129 ? 8.195 10.875 -7.543 1 98.38 129 ALA B CA 1
ATOM 2355 C C . ALA B 1 129 ? 7.645 10.203 -8.797 1 98.38 129 ALA B C 1
ATOM 2357 O O . ALA B 1 129 ? 7.887 10.672 -9.914 1 98.38 129 ALA B O 1
ATOM 2358 N N . ASP B 1 130 ? 6.938 9.133 -8.625 1 98.06 130 ASP B N 1
ATOM 2359 C CA . ASP B 1 130 ? 6.289 8.453 -9.75 1 98.06 130 ASP B CA 1
ATOM 2360 C C . ASP B 1 130 ? 5.082 9.25 -10.242 1 98.06 130 ASP B C 1
ATOM 2362 O O . ASP B 1 130 ? 4.977 9.547 -11.438 1 98.06 130 ASP B O 1
ATOM 2366 N N . GLU B 1 131 ? 4.199 9.656 -9.328 1 97.88 131 GLU B N 1
ATOM 2367 C CA . GLU B 1 131 ? 2.938 10.305 -9.68 1 97.88 131 GLU B CA 1
ATOM 2368 C C . GLU B 1 131 ? 3.176 11.648 -10.359 1 97.88 131 GLU B C 1
ATOM 2370 O O . GLU B 1 131 ? 2.398 12.062 -11.227 1 97.88 131 GLU B O 1
ATOM 2375 N N . SER B 1 132 ? 4.242 12.297 -9.992 1 97.44 132 SER B N 1
ATOM 2376 C CA . SER B 1 132 ? 4.512 13.625 -10.523 1 97.44 132 SER B CA 1
ATOM 2377 C C . SER B 1 132 ? 5.656 13.594 -11.531 1 97.44 132 SER B C 1
ATOM 2379 O O . SER B 1 132 ? 6.117 14.648 -11.984 1 97.44 132 SER B O 1
ATOM 2381 N N . ASN B 1 133 ? 6.188 12.43 -11.852 1 97.19 133 ASN B N 1
ATOM 2382 C CA . ASN B 1 133 ? 7.238 12.234 -12.844 1 97.19 133 ASN B CA 1
ATOM 2383 C C . ASN B 1 133 ? 8.445 13.125 -12.57 1 97.19 133 ASN B C 1
ATOM 2385 O O . ASN B 1 133 ? 8.891 13.867 -13.445 1 97.19 133 ASN B O 1
ATOM 2389 N N . PHE B 1 134 ? 8.938 13.031 -11.406 1 96.88 134 PHE B N 1
ATOM 2390 C CA . PHE B 1 134 ? 10.086 13.844 -11.023 1 96.88 134 PHE B CA 1
ATOM 2391 C C . PHE B 1 134 ? 11.32 13.438 -11.828 1 96.88 134 PHE B C 1
ATOM 2393 O O . PHE B 1 134 ? 11.484 12.266 -12.18 1 96.88 134 PHE B O 1
ATOM 2400 N N . SER B 1 135 ? 12.258 14.336 -12.094 1 96 135 SER B N 1
ATOM 2401 C CA . SER B 1 135 ? 13.445 14.117 -12.914 1 96 135 SER B CA 1
ATOM 2402 C C . SER B 1 135 ? 14.5 13.312 -12.172 1 96 135 SER B C 1
ATOM 2404 O O . SER B 1 135 ? 14.453 13.203 -10.945 1 96 135 SER B O 1
ATOM 2406 N N . GLY B 1 136 ? 15.414 12.781 -12.914 1 96.62 136 GLY B N 1
ATOM 2407 C CA . GLY B 1 136 ? 16.547 12.078 -12.312 1 96.62 136 GLY B CA 1
ATOM 2408 C C . GLY B 1 136 ? 17.344 12.953 -11.352 1 96.62 136 GLY B C 1
ATOM 2409 O O . GLY B 1 136 ? 17.797 12.477 -10.312 1 96.62 136 GLY B O 1
ATOM 2410 N N . ASN B 1 137 ? 17.484 14.188 -11.758 1 97 137 ASN B N 1
ATOM 2411 C CA . ASN B 1 137 ? 18.188 15.125 -10.891 1 97 137 ASN B CA 1
ATOM 2412 C C . ASN B 1 137 ? 17.469 15.32 -9.562 1 97 137 ASN B C 1
ATOM 2414 O O . ASN B 1 137 ? 18.094 15.398 -8.508 1 97 137 ASN B O 1
ATOM 2418 N N . ASN B 1 138 ? 16.203 15.422 -9.617 1 97.38 138 ASN B N 1
ATOM 2419 C CA . ASN B 1 138 ? 15.406 15.547 -8.398 1 97.38 138 ASN B CA 1
ATOM 2420 C C . ASN B 1 138 ? 15.562 14.32 -7.504 1 97.38 138 ASN B C 1
ATOM 2422 O O . ASN B 1 138 ? 15.773 14.453 -6.293 1 97.38 138 ASN B O 1
ATOM 2426 N N . VAL B 1 139 ? 15.469 13.156 -8.086 1 98.06 139 VAL B N 1
ATOM 2427 C CA . VAL B 1 139 ? 15.594 11.906 -7.355 1 98.06 139 VAL B CA 1
ATOM 2428 C C . VAL B 1 139 ? 16.984 11.805 -6.73 1 98.06 139 VAL B C 1
ATOM 2430 O O . VAL B 1 139 ? 17.125 11.414 -5.566 1 98.06 139 VAL B O 1
ATOM 2433 N N . ARG B 1 140 ? 17.984 12.188 -7.457 1 97.75 140 ARG B N 1
ATOM 2434 C CA . ARG B 1 140 ? 19.359 12.148 -6.953 1 97.75 140 ARG B CA 1
ATOM 2435 C C . ARG B 1 140 ? 19.531 13.086 -5.758 1 97.75 140 ARG B C 1
ATOM 2437 O O . ARG B 1 140 ? 20.156 12.719 -4.766 1 97.75 140 ARG B O 1
ATOM 2444 N N . ASN B 1 141 ? 19.031 14.25 -5.883 1 97.62 141 ASN B N 1
ATOM 2445 C CA . ASN B 1 141 ? 19.125 15.227 -4.805 1 97.62 141 ASN B CA 1
ATOM 2446 C C . ASN B 1 141 ? 18.453 14.727 -3.533 1 97.62 141 ASN B C 1
ATOM 2448 O O . ASN B 1 141 ? 18.984 14.891 -2.434 1 97.62 141 ASN B O 1
ATOM 2452 N N . MET B 1 142 ? 17.281 14.156 -3.711 1 98 142 MET B N 1
ATOM 2453 C CA . MET B 1 142 ? 16.547 13.617 -2.562 1 98 142 MET B CA 1
ATOM 2454 C C . MET B 1 142 ? 17.312 12.461 -1.931 1 98 142 MET B C 1
ATOM 2456 O O . MET B 1 142 ? 17.375 12.352 -0.706 1 98 142 MET B O 1
ATOM 2460 N N . LEU B 1 143 ? 17.859 11.602 -2.729 1 98.19 143 LEU B N 1
ATOM 2461 C CA . LEU B 1 143 ? 18.641 10.469 -2.248 1 98.19 143 LEU B CA 1
ATOM 2462 C C . LEU B 1 143 ? 19.828 10.938 -1.428 1 98.19 143 LEU B C 1
ATOM 2464 O O . LEU B 1 143 ? 20.094 10.398 -0.352 1 98.19 143 LEU B O 1
ATOM 2468 N N . GLU B 1 144 ? 20.5 11.992 -1.875 1 97.75 144 GLU B N 1
ATOM 2469 C CA . GLU B 1 144 ? 21.75 12.445 -1.282 1 97.75 144 GLU B CA 1
ATOM 2470 C C . GLU B 1 144 ? 21.5 13.336 -0.069 1 97.75 144 GLU B C 1
ATOM 2472 O O . GLU B 1 144 ? 22.234 13.266 0.921 1 97.75 144 GLU B O 1
ATOM 2477 N N . LYS B 1 145 ? 20.422 14.102 -0.134 1 97.69 145 LYS B N 1
ATOM 2478 C CA . LYS B 1 145 ? 20.312 15.18 0.843 1 97.69 145 LYS B CA 1
ATOM 2479 C C . LYS B 1 145 ? 19.219 14.883 1.867 1 97.69 145 LYS B C 1
ATOM 2481 O O . LYS B 1 145 ? 19.234 15.414 2.979 1 97.69 145 LYS B O 1
ATOM 2486 N N . VAL B 1 146 ? 18.266 14.039 1.543 1 98.06 146 VAL B N 1
ATOM 2487 C CA . VAL B 1 146 ? 17.078 13.961 2.395 1 98.06 146 VAL B CA 1
ATOM 2488 C C . VAL B 1 146 ? 16.922 12.539 2.934 1 98.06 146 VAL B C 1
ATOM 2490 O O . VAL B 1 146 ? 16.672 12.344 4.125 1 98.06 146 VAL B O 1
ATOM 2493 N N . PHE B 1 147 ? 17.031 11.484 2.076 1 98.69 147 PHE B N 1
ATOM 2494 C CA . PHE B 1 147 ? 16.859 10.109 2.52 1 98.69 147 PHE B CA 1
ATOM 2495 C C . PHE B 1 147 ? 17.938 9.719 3.518 1 98.69 147 PHE B C 1
ATOM 2497 O O . PHE B 1 147 ? 19.125 10 3.299 1 98.69 147 PHE B O 1
ATOM 2504 N N . LYS B 1 148 ? 17.562 9.102 4.598 1 98.69 148 LYS B N 1
ATOM 2505 C CA . LYS B 1 148 ? 18.516 8.734 5.637 1 98.69 148 LYS B CA 1
ATOM 2506 C C . LYS B 1 148 ? 18.406 7.254 5.992 1 98.69 148 LYS B C 1
ATOM 2508 O O . LYS B 1 148 ? 19.391 6.629 6.383 1 98.69 148 LYS B O 1
ATOM 2513 N N . THR B 1 149 ? 17.188 6.66 5.965 1 98.88 149 THR B N 1
ATOM 2514 C CA . THR B 1 149 ? 17 5.266 6.348 1 98.88 149 THR B CA 1
ATOM 2515 C C . THR B 1 149 ? 17.625 4.332 5.312 1 98.88 149 THR B C 1
ATOM 2517 O O . THR B 1 149 ? 17.594 4.613 4.113 1 98.88 149 THR B O 1
ATOM 2520 N N . GLU B 1 150 ? 18.172 3.258 5.734 1 98.81 150 GLU B N 1
ATOM 2521 C CA . GLU B 1 150 ? 18.781 2.297 4.816 1 98.81 150 GLU B CA 1
ATOM 2522 C C . GLU B 1 150 ? 17.734 1.689 3.883 1 98.81 150 GLU B C 1
ATOM 2524 O O . GLU B 1 150 ? 17.969 1.574 2.678 1 98.81 150 GLU B O 1
ATOM 2529 N N . THR B 1 151 ? 16.594 1.34 4.43 1 98.94 151 THR B N 1
ATOM 2530 C CA . THR B 1 151 ? 15.531 0.746 3.627 1 98.94 151 THR B CA 1
ATOM 2531 C C . THR B 1 151 ? 14.984 1.757 2.625 1 98.94 151 THR B C 1
ATOM 2533 O O . THR B 1 151 ? 14.734 1.417 1.466 1 98.94 151 THR B O 1
ATOM 2536 N N . GLY B 1 152 ? 14.75 2.998 3.068 1 98.94 152 GLY B N 1
ATOM 2537 C CA . GLY B 1 152 ? 14.281 4.035 2.166 1 98.94 152 GLY B CA 1
ATOM 2538 C C . GLY B 1 152 ? 15.219 4.285 0.999 1 98.94 152 GLY B C 1
ATOM 2539 O O . GLY B 1 152 ? 14.773 4.402 -0.145 1 98.94 152 GLY B O 1
ATOM 2540 N N . LYS B 1 153 ? 16.5 4.309 1.258 1 98.88 153 LYS B N 1
ATOM 2541 C CA . LYS B 1 153 ? 17.484 4.508 0.208 1 98.88 153 LYS B CA 1
ATOM 2542 C C . LYS B 1 153 ? 17.484 3.342 -0.776 1 98.88 153 LYS B C 1
ATOM 2544 O O . LYS B 1 153 ? 17.562 3.547 -1.989 1 98.88 153 LYS B O 1
ATOM 2549 N N . PHE B 1 154 ? 17.438 2.18 -0.24 1 98.88 154 PHE B N 1
ATOM 2550 C CA . PHE B 1 154 ? 17.406 0.99 -1.082 1 98.88 154 PHE B CA 1
ATOM 2551 C C . PHE B 1 154 ? 16.219 1.021 -2.033 1 98.88 154 PHE B C 1
ATOM 2553 O O . PHE B 1 154 ? 16.375 0.759 -3.229 1 98.88 154 PHE B O 1
ATOM 2560 N N . LEU B 1 155 ? 15.008 1.357 -1.483 1 98.94 155 LEU B N 1
ATOM 2561 C CA . LEU B 1 155 ? 13.789 1.396 -2.291 1 98.94 155 LEU B CA 1
ATOM 2562 C C . LEU B 1 155 ? 13.891 2.473 -3.365 1 98.94 155 LEU B C 1
ATOM 2564 O O . LEU B 1 155 ? 13.57 2.225 -4.531 1 98.94 155 LEU B O 1
ATOM 2568 N N . LEU B 1 156 ? 14.352 3.65 -2.992 1 98.88 156 LEU B N 1
ATOM 2569 C CA . LEU B 1 156 ? 14.469 4.738 -3.955 1 98.88 156 LEU B CA 1
ATOM 2570 C C . LEU B 1 156 ? 15.414 4.355 -5.094 1 98.88 156 LEU B C 1
ATOM 2572 O O . LEU B 1 156 ? 15.094 4.559 -6.266 1 98.88 156 LEU B O 1
ATOM 2576 N N . GLN B 1 157 ? 16.547 3.785 -4.754 1 98.69 157 GLN B N 1
ATOM 2577 C CA . GLN B 1 157 ? 17.547 3.42 -5.746 1 98.69 157 GLN B CA 1
ATOM 2578 C C . GLN B 1 157 ? 17.031 2.32 -6.672 1 98.69 157 GLN B C 1
ATOM 2580 O O . GLN B 1 157 ? 17.266 2.355 -7.879 1 98.69 157 GLN B O 1
ATOM 2585 N N . SER B 1 158 ? 16.359 1.345 -6.113 1 98.69 158 SER B N 1
ATOM 2586 C CA . SER B 1 158 ? 15.859 0.21 -6.887 1 98.69 158 SER B CA 1
ATOM 2587 C C . SER B 1 158 ? 14.719 0.626 -7.812 1 98.69 158 SER B C 1
ATOM 2589 O O . SER B 1 158 ? 14.656 0.189 -8.961 1 98.69 158 SER B O 1
ATOM 2591 N N . MET B 1 159 ? 13.852 1.485 -7.316 1 98.69 159 MET B N 1
ATOM 2592 C CA . MET B 1 159 ? 12.664 1.889 -8.062 1 98.69 159 MET B CA 1
ATOM 2593 C C . MET B 1 159 ? 13.031 2.828 -9.211 1 98.69 159 MET B C 1
ATOM 2595 O O . MET B 1 159 ? 12.469 2.742 -10.297 1 98.69 159 MET B O 1
ATOM 2599 N N . TYR B 1 160 ? 13.969 3.686 -8.969 1 98.44 160 TYR B N 1
ATOM 2600 C CA . TYR B 1 160 ? 14.211 4.766 -9.922 1 98.44 160 TYR B CA 1
ATOM 2601 C C . TYR B 1 160 ? 15.602 4.648 -10.531 1 98.44 160 TYR B C 1
ATOM 2603 O O . TYR B 1 160 ? 16.219 5.652 -10.891 1 98.44 160 TYR B O 1
ATOM 2611 N N . GLN B 1 161 ? 16.094 3.453 -10.578 1 96.69 161 GLN B N 1
ATOM 2612 C CA . GLN B 1 161 ? 17.422 3.203 -11.117 1 96.69 161 GLN B CA 1
ATOM 2613 C C . GLN B 1 161 ? 17.562 3.738 -12.539 1 96.69 161 GLN B C 1
ATOM 2615 O O . GLN B 1 161 ? 18.609 4.262 -12.914 1 96.69 161 GLN B O 1
ATOM 2620 N N . LYS B 1 162 ? 16.531 3.688 -13.352 1 94.56 162 LYS B N 1
ATOM 2621 C CA . LYS B 1 162 ? 16.562 4.172 -14.727 1 94.56 162 LYS B CA 1
ATOM 2622 C C . LYS B 1 162 ? 16.703 5.688 -14.773 1 94.56 162 LYS B C 1
ATOM 2624 O O . LYS B 1 162 ? 17.406 6.227 -15.633 1 94.56 162 LYS B O 1
ATOM 2629 N N . ARG B 1 163 ? 16.062 6.348 -13.867 1 93.81 163 ARG B N 1
ATOM 2630 C CA . ARG B 1 163 ? 16.156 7.801 -13.773 1 93.81 163 ARG B CA 1
ATOM 2631 C C . ARG B 1 163 ? 17.531 8.219 -13.242 1 93.81 163 ARG B C 1
ATOM 2633 O O . ARG B 1 163 ? 18.078 9.227 -13.672 1 93.81 163 ARG B O 1
ATOM 2640 N N . LEU B 1 164 ? 17.984 7.48 -12.297 1 94.62 164 LEU B N 1
ATOM 2641 C CA . LEU B 1 164 ? 19.266 7.789 -11.656 1 94.62 164 LEU B CA 1
ATOM 2642 C C . LEU B 1 164 ? 20.422 7.57 -12.625 1 94.62 164 LEU B C 1
ATOM 2644 O O . LEU B 1 164 ? 21.438 8.258 -12.547 1 94.62 164 LEU B O 1
ATOM 2648 N N . ASN B 1 165 ? 20.234 6.629 -13.555 1 89.75 165 ASN B N 1
ATOM 2649 C CA . ASN B 1 165 ? 21.297 6.293 -14.492 1 89.75 165 ASN B CA 1
ATOM 2650 C C . ASN B 1 165 ? 21.172 7.086 -15.789 1 89.75 165 ASN B C 1
ATOM 2652 O O . ASN B 1 165 ? 22.078 7.055 -16.625 1 89.75 165 ASN B O 1
ATOM 2656 N N . ALA B 1 166 ? 20.047 7.727 -16.031 1 82.06 166 ALA B N 1
ATOM 2657 C CA . ALA B 1 166 ? 19.859 8.5 -17.25 1 82.06 166 ALA B CA 1
ATOM 2658 C C . ALA B 1 166 ? 20.812 9.695 -17.297 1 82.06 166 ALA B C 1
ATOM 2660 O O . ALA B 1 166 ? 21.141 10.266 -16.266 1 82.06 166 ALA B O 1
ATOM 2661 N N . GLU B 1 167 ? 21.844 9.625 -18.125 1 64.06 167 GLU B N 1
ATOM 2662 C CA . GLU B 1 167 ? 22.766 10.727 -18.359 1 64.06 167 GLU B CA 1
ATOM 2663 C C . GLU B 1 167 ? 22.016 12.023 -18.656 1 64.06 167 GLU B C 1
ATOM 2665 O O . GLU B 1 167 ? 21.156 12.07 -19.531 1 64.06 167 GLU B O 1
ATOM 2670 N N . GLU B 1 168 ? 21.438 12.625 -17.781 1 46.38 168 GLU B N 1
ATOM 2671 C CA . GLU B 1 168 ? 21.016 13.961 -18.188 1 46.38 168 GLU B CA 1
ATOM 2672 C C . GLU B 1 168 ? 22.188 14.789 -18.672 1 46.38 168 GLU B C 1
ATOM 2674 O O . GLU B 1 168 ? 23.312 14.602 -18.234 1 46.38 168 GLU B O 1
#

Foldseek 3Di:
DALVVLLVLLCVLCVPPVVLNVLLVQLLVQLLQLCVVLVHDPLLSRLLNSLSSCLQVCQVVCCVPPVGSDLQVQLVRRLVSLCVSCVVPPDDPVSSVVSNNLSSCLVPQPPQDDPSSLSSNLSSCLRCCVVVVPALVVLVCCLPPRRDGPSSNVSSCVVCVVRVPPPD/DALVVLLVLLCVLCVPPVVLNVLLVQLLVQLLQLCVVLVHDPLLSRLLNSLSSCLQVCQVVCCVPPVGSDLQSQLVRRLVSLCVSCVVPPDDPVSSVVSNNLSSCLVPQPPQDDPSSLSSNLSSCLRCCVVVVPALVVLVCCLPPRRDGPSSNVSSCVVCVVRVPPPD

Nearest PDB structures (foldseek):
  3mtt-assembly1_A  TM=1.682E-01  e=2.451E+00  Homo sapiens
  8cwy-assembly1_A  TM=2.377E-01  e=8.748E+00  synthetic construct
  1vj7-assembly1_A  TM=2.354E-01  e=8.704E+00  Streptococcus dysgalactiae subsp. equisimilis
  4ll6-assembly1_A  TM=1.817E-01  e=9.125E+00  Saccharomyces cerevisiae S288C

Sequence (336 aa):
MTVAEVVKKMVEYSKGDLHDISHFMKVYAYAKTIAEGENLSPEQQKLVEVTAVVHDIACPLCRVKYGNANGKHQEEESAALLEEFFADSDLPKEFVDRVSYIVSHHHTITGIDGIDYQIMIEADYLVNADESNFSGNNVRNMLEKVFKTETGKFLLQSMYQKRLNAEEMTVAEVVKKMVEYSKGDLHDISHFMKVYAYAKTIAEGENLSPEQQKLVEVTAVVHDIACPLCRVKYGNANGKHQEEESAALLEEFFADSDLPKEFVDRVSYIVSHHHTITGIDGIDYQIMIEADYLVNADESNFSGNNVRNMLEKVFKTETGKFLLQSMYQKRLNAEE

Secondary structure (DSSP, 8-state):
--HHHHHHHHHHHTTT-HHHHHHHHHHHHHHHHHHHHTT--HHHHHHHHHHHHHTTTTHHHHHHHHSS--HHHHHHHHHHHHHHHTTT--S-HHHHHHHHHHHTTTT--SS--SHHHHHHHHHHHHHHHHHTT--HHHHHHHHHHT--SHHHHHHHHHHTHHHHHS--/--HHHHHHHHHHHTTT-HHHHHHHHHHHHHHHHHHHHTT--HHHHHHHHHHHHHTTTTHHHHHHHHSS--HHHHHHHHHHHHHHHTTT--S-HHHHHHHHHHHTTTT--SS--SHHHHHHHHHHHHHHHHHTT--HHHHHHHHHHT--SHHHHHHHHHHTHHHHHS--

Organism: NCBI:txid418240